Protein AF-A0A924J8G8-F1 (afdb_monomer)

Nearest PDB structures (foldseek):
  5tph-assembly1_A  TM=6.183E-01  e=2.364E-02  synthetic construct
  5trv-assembly1_A  TM=5.558E-01  e=1.258E-02  synthetic construct
  3en8-assembly1_A-2  TM=5.543E-01  e=2.503E-02  Paraburkholderia xenovorans LB400
  6w90-assembly1_A  TM=5.921E-01  e=4.440E-02  synthetic construct
  5u35-assembly1_B  TM=4.863E-01  e=2.807E-02  synthetic construct

Sequence (182 aa):
MKKTILLFFILLSTTSAFSQGMLNLFGKTEDFFALMSEEKYTEAYVYFDASFQAKVPATKLQEMWTSISEKLGKLQTVNILSSKLQGDLFVLSVEGKFANDGQNFTIAYNKTEKIVGLFLQPKSPSMDYIKPSYADTTLYSEKEIYVTTEKHKLVGILTTPKKAVNYPLVVLVHGSGPSDMD

Radius of gyration: 22.32 Å; Cα contacts (8 Å, |Δi|>4): 202; chains: 1; bounding box: 62×30×62 Å

Solvent-accessible surface area (backbone atoms only — not comparable to full-atom values): 11087 Å² total; per-residue (Å²): 138,77,73,69,63,58,58,58,56,57,63,56,52,57,56,52,52,54,52,52,55,51,52,50,52,50,52,54,49,52,53,37,52,49,28,51,70,70,68,37,51,75,67,35,51,67,47,41,31,70,75,34,53,74,76,52,51,68,67,58,56,48,54,54,51,50,55,49,34,73,73,25,37,58,75,74,49,76,46,80,76,46,75,46,76,58,89,78,27,46,38,34,36,33,38,37,36,26,72,74,41,74,48,37,34,40,39,29,24,43,87,83,74,24,35,61,43,79,42,81,43,78,77,71,83,77,64,74,86,73,78,57,96,83,67,62,69,86,54,41,46,77,40,85,43,71,57,72,57,99,88,47,75,42,79,48,76,49,76,41,61,72,87,68,77,93,74,90,85,85,84,88,77,75,71,96,58,100,61,71,102,121

Secondary structure (DSSP, 8-state):
--SSHHHHHHHHHHHHHHHHHHHHHHHHHHHHHHHHHTT-HHHHHTTB-HHHHTTS-HHHHHHHHHHHHHHH-SEEEEEEEEEEEETTEEEEEEEEEESS-EEEEEEEE-TTS-EEEEEEEPPP--------TT--TTSEEEEEEEEE-SS-EEEEEEEEETT-SS---------SSS----

Structure (mmCIF, N/CA/C/O backbone):
data_AF-A0A924J8G8-F1
#
_entry.id   AF-A0A924J8G8-F1
#
loop_
_atom_site.group_PDB
_atom_site.id
_atom_site.type_symbol
_atom_site.label_atom_id
_atom_site.label_alt_id
_atom_site.label_comp_id
_atom_site.label_asym_id
_atom_site.label_entity_id
_atom_site.label_seq_id
_atom_site.pdbx_PDB_ins_code
_atom_site.Cartn_x
_atom_site.Cartn_y
_atom_site.Cartn_z
_atom_site.occupancy
_atom_site.B_iso_or_equiv
_atom_site.auth_seq_id
_atom_site.auth_comp_id
_atom_site.auth_asym_id
_atom_site.auth_atom_id
_atom_site.pdbx_PDB_model_num
ATOM 1 N N . MET A 1 1 ? -35.063 1.289 -36.634 1.00 47.28 1 MET A N 1
ATOM 2 C CA . MET A 1 1 ? -33.865 2.069 -36.238 1.00 47.28 1 MET A CA 1
ATOM 3 C C . MET A 1 1 ? -33.986 2.785 -34.876 1.00 47.28 1 MET A C 1
ATOM 5 O O . MET A 1 1 ? -33.205 3.681 -34.615 1.00 47.28 1 MET A O 1
ATOM 9 N N . LYS A 1 2 ? -34.907 2.394 -33.971 1.00 47.06 2 LYS A N 1
ATOM 10 C CA . LYS A 1 2 ? -35.027 2.997 -32.618 1.00 47.06 2 LYS A CA 1
ATOM 11 C C . LYS A 1 2 ? -34.639 2.063 -31.455 1.00 47.06 2 LYS A C 1
ATOM 13 O O . LYS A 1 2 ? -34.508 2.527 -30.335 1.00 47.06 2 LYS A O 1
ATOM 18 N N . LYS A 1 3 ? -34.429 0.761 -31.707 1.00 47.62 3 LYS A N 1
ATOM 19 C CA . LYS A 1 3 ? -34.126 -0.239 -30.659 1.00 47.62 3 LYS A CA 1
ATOM 20 C C . LYS A 1 3 ? -32.626 -0.514 -30.458 1.00 47.62 3 LYS A C 1
ATOM 22 O O . LYS A 1 3 ? -32.240 -0.970 -29.394 1.00 47.62 3 LYS A O 1
ATOM 27 N N . THR A 1 4 ? -31.777 -0.189 -31.435 1.00 52.41 4 THR A N 1
ATOM 28 C CA . THR A 1 4 ? -30.317 -0.386 -31.354 1.00 52.41 4 THR A CA 1
ATOM 29 C C . THR A 1 4 ? -29.578 0.763 -30.661 1.00 52.41 4 THR A C 1
ATOM 31 O O . THR A 1 4 ? -28.496 0.549 -30.131 1.00 52.41 4 THR A O 1
ATOM 34 N N . ILE A 1 5 ? -30.180 1.955 -30.580 1.00 50.75 5 ILE A N 1
ATOM 35 C CA . ILE A 1 5 ? -29.614 3.111 -29.857 1.00 50.75 5 ILE A CA 1
ATOM 36 C C . ILE A 1 5 ? -29.722 2.935 -28.330 1.00 50.75 5 ILE A C 1
ATOM 38 O O . ILE A 1 5 ? -28.858 3.401 -27.595 1.00 50.75 5 ILE A O 1
ATOM 42 N N . LEU A 1 6 ? -30.722 2.190 -27.843 1.00 41.88 6 LEU A N 1
ATOM 43 C CA . LEU A 1 6 ? -30.908 1.942 -26.407 1.00 41.88 6 LEU A CA 1
ATOM 44 C C . LEU A 1 6 ? -29.854 0.977 -25.825 1.00 41.88 6 LEU A C 1
ATOM 46 O O . LEU A 1 6 ? -29.493 1.090 -24.659 1.00 41.88 6 LEU A O 1
ATOM 50 N N . LEU A 1 7 ? -29.310 0.067 -26.644 1.00 42.06 7 LEU A N 1
ATOM 51 C CA . LEU A 1 7 ? -28.295 -0.905 -26.212 1.00 42.06 7 LEU A CA 1
ATOM 52 C C . LEU A 1 7 ? -26.903 -0.275 -26.026 1.00 42.06 7 LEU A C 1
ATOM 54 O O . LEU A 1 7 ? -26.139 -0.724 -25.176 1.00 42.06 7 LEU A O 1
ATOM 58 N N . PHE A 1 8 ? -26.592 0.796 -26.762 1.00 45.25 8 PHE A N 1
ATOM 59 C CA . PHE A 1 8 ? -25.318 1.515 -26.636 1.00 45.25 8 PHE A CA 1
ATOM 60 C C . PHE A 1 8 ? -25.263 2.412 -25.388 1.00 45.25 8 PHE A C 1
ATOM 62 O O . PHE A 1 8 ? -24.195 2.614 -24.818 1.00 45.25 8 PHE A O 1
ATOM 69 N N . PHE A 1 9 ? -26.414 2.904 -24.919 1.00 44.41 9 PHE A N 1
ATOM 70 C CA . PHE A 1 9 ? -26.487 3.751 -23.724 1.00 44.41 9 PHE A CA 1
ATOM 71 C C . PHE A 1 9 ? -26.337 2.948 -22.420 1.00 44.41 9 PHE A C 1
ATOM 73 O O . PHE A 1 9 ? -25.743 3.422 -21.453 1.00 44.41 9 PHE A O 1
ATOM 80 N N . ILE A 1 10 ? -26.809 1.697 -22.401 1.00 49.12 10 ILE A N 1
ATOM 81 C CA . ILE A 1 10 ? -26.695 0.813 -21.229 1.00 49.12 10 ILE A CA 1
ATOM 82 C C . ILE A 1 10 ? -25.249 0.317 -21.050 1.00 49.12 10 ILE A C 1
ATOM 84 O O . ILE A 1 10 ? -24.780 0.219 -19.919 1.00 49.12 10 ILE A O 1
ATOM 88 N N . LEU A 1 11 ? -24.509 0.098 -22.144 1.00 39.03 11 LEU A N 1
ATOM 89 C CA . LEU A 1 11 ? -23.116 -0.367 -22.094 1.00 39.03 11 LEU A CA 1
ATOM 90 C C . LEU A 1 11 ? -22.115 0.724 -21.650 1.00 39.03 11 LEU A C 1
ATOM 92 O O . LEU A 1 11 ? -21.100 0.405 -21.034 1.00 39.03 11 LEU A O 1
ATOM 96 N N . LEU A 1 12 ? -22.407 2.009 -21.906 1.00 42.69 12 LEU A N 1
ATOM 97 C CA . LEU A 1 12 ? -21.617 3.137 -21.377 1.00 42.69 12 LEU A CA 1
ATOM 98 C C . LEU A 1 12 ? -21.909 3.433 -19.897 1.00 42.69 12 LEU A C 1
ATOM 100 O O . LEU A 1 12 ? -21.050 3.947 -19.190 1.00 42.69 12 LEU A O 1
ATOM 104 N N . SER A 1 13 ? -23.103 3.097 -19.411 1.00 43.34 13 SER A N 1
ATOM 105 C CA . SER A 1 13 ? -23.500 3.390 -18.026 1.00 43.34 13 SER A CA 1
ATOM 106 C C . SER A 1 13 ? -22.789 2.488 -17.009 1.00 43.34 13 SER A C 1
ATOM 108 O O . SER A 1 13 ? -22.515 2.895 -15.881 1.00 43.34 13 SER A O 1
ATOM 110 N N . THR A 1 14 ? -22.453 1.257 -17.402 1.00 42.91 14 THR A N 1
ATOM 111 C CA . THR A 1 14 ? -21.825 0.276 -16.505 1.00 42.91 14 THR A CA 1
ATOM 112 C C . THR A 1 14 ? -20.338 0.535 -16.260 1.00 42.91 14 THR A C 1
ATOM 114 O O . THR A 1 14 ? -19.834 0.200 -15.190 1.00 42.91 14 THR A O 1
ATOM 117 N N . THR A 1 15 ? -19.624 1.154 -17.208 1.00 45.53 15 THR A N 1
ATOM 118 C CA . THR A 1 15 ? -18.198 1.488 -17.036 1.00 45.53 15 THR A CA 1
ATOM 119 C C . THR A 1 15 ? -18.004 2.714 -16.143 1.00 45.53 15 THR A C 1
ATOM 121 O O . THR A 1 15 ? -17.082 2.735 -15.326 1.00 45.53 15 THR A O 1
ATOM 124 N N . SER A 1 16 ? -18.906 3.698 -16.218 1.00 47.66 16 SER A N 1
ATOM 125 C CA . SER A 1 16 ? -18.895 4.869 -15.333 1.00 47.66 16 SER A CA 1
ATOM 126 C C . SER A 1 16 ? -19.156 4.499 -13.871 1.00 47.66 16 SER A C 1
ATOM 128 O O . SER A 1 16 ? -18.457 5.000 -12.995 1.00 47.66 16 SER A O 1
ATOM 130 N N . ALA A 1 17 ? -20.090 3.579 -13.605 1.00 50.31 17 ALA A N 1
ATOM 131 C CA . ALA A 1 17 ? -20.414 3.144 -12.244 1.00 50.31 17 ALA A CA 1
ATOM 132 C C . ALA A 1 17 ? -19.247 2.404 -11.562 1.00 50.31 17 ALA A C 1
ATOM 134 O O . ALA A 1 17 ? -18.965 2.638 -10.387 1.00 50.31 17 ALA A O 1
ATOM 135 N N . PHE A 1 18 ? -18.521 1.557 -12.302 1.00 52.62 18 PHE A N 1
ATOM 136 C CA . PHE A 1 18 ? -17.329 0.880 -11.780 1.00 52.62 18 PHE A CA 1
ATOM 137 C C . PHE A 1 18 ? -16.184 1.867 -11.510 1.00 52.62 18 PHE A C 1
ATOM 139 O O . PHE A 1 18 ? -15.530 1.793 -10.471 1.00 52.62 18 PHE A O 1
ATOM 146 N N . SER A 1 19 ? -15.977 2.837 -12.409 1.00 54.62 19 SER A N 1
ATOM 147 C CA . SER A 1 19 ? -14.970 3.886 -12.217 1.00 54.62 19 SER A CA 1
ATOM 148 C C . SER A 1 19 ? -15.297 4.794 -11.030 1.00 54.62 19 SER A C 1
ATOM 150 O O . SER A 1 19 ? -14.388 5.171 -10.299 1.00 54.62 19 SER A O 1
ATOM 152 N N . GLN A 1 20 ? -16.570 5.134 -10.814 1.00 57.44 20 GLN A N 1
ATOM 153 C CA . GLN A 1 20 ? -17.008 5.954 -9.679 1.00 57.44 20 GLN A CA 1
ATOM 154 C C . GLN A 1 20 ? -16.833 5.222 -8.347 1.00 57.44 20 GLN A C 1
ATOM 156 O O . GLN A 1 20 ? -16.309 5.809 -7.403 1.00 57.44 20 GLN A O 1
ATOM 161 N N . GLY A 1 21 ? -17.199 3.936 -8.285 1.00 70.06 21 GLY A N 1
ATOM 162 C CA . GLY A 1 21 ? -16.971 3.110 -7.098 1.00 70.06 21 GLY A CA 1
ATOM 163 C C . GLY A 1 21 ? -15.486 2.998 -6.751 1.00 70.06 21 GLY A C 1
ATOM 164 O O . GLY A 1 21 ? -15.107 3.172 -5.600 1.00 70.06 21 GLY A O 1
ATOM 165 N N . MET A 1 22 ? -14.621 2.798 -7.750 1.00 75.38 22 MET A N 1
ATOM 166 C CA . MET A 1 22 ? -13.176 2.707 -7.521 1.00 75.38 22 MET A CA 1
ATOM 167 C C . MET A 1 22 ? -12.558 4.038 -7.063 1.00 75.38 22 MET A C 1
ATOM 169 O O . MET A 1 22 ? -11.786 4.053 -6.109 1.00 75.38 22 MET A O 1
ATOM 173 N N . LEU A 1 23 ? -12.925 5.163 -7.689 1.00 76.38 23 LEU A N 1
ATOM 174 C CA . LEU A 1 23 ? -12.449 6.490 -7.275 1.00 76.38 23 LEU A CA 1
ATOM 175 C C . LEU A 1 23 ? -12.888 6.840 -5.846 1.00 76.38 23 LEU A C 1
ATOM 177 O O . LEU A 1 23 ? -12.128 7.451 -5.099 1.00 76.38 23 LEU A O 1
ATOM 181 N N . ASN A 1 24 ? -14.081 6.407 -5.441 1.00 86.12 24 ASN A N 1
ATOM 182 C CA . ASN A 1 24 ? -14.547 6.564 -4.067 1.00 86.12 24 ASN A CA 1
ATOM 183 C C . ASN A 1 24 ? -13.693 5.755 -3.073 1.00 86.12 24 ASN A C 1
ATOM 185 O O . ASN A 1 24 ? -13.337 6.262 -2.011 1.00 86.12 24 ASN A O 1
ATOM 189 N N . LEU A 1 25 ? -13.302 4.520 -3.417 1.00 90.19 25 LEU A N 1
ATOM 190 C CA . LEU A 1 25 ? -12.379 3.731 -2.588 1.00 90.19 25 LEU A CA 1
ATOM 191 C C . LEU A 1 25 ? -10.994 4.378 -2.482 1.00 90.19 25 LEU A C 1
ATOM 193 O O . LEU A 1 25 ? -10.357 4.268 -1.435 1.00 90.19 25 LEU A O 1
ATOM 197 N N . PHE A 1 26 ? -10.540 5.064 -3.532 1.00 89.00 26 PHE A N 1
ATOM 198 C CA . PHE A 1 26 ? -9.270 5.789 -3.514 1.00 89.00 26 PHE A CA 1
ATOM 199 C C . PHE A 1 26 ? -9.325 6.962 -2.534 1.00 89.00 26 PHE A C 1
ATOM 201 O O . PHE A 1 26 ? -8.504 7.010 -1.622 1.00 89.00 26 PHE A O 1
ATOM 208 N N . GLY A 1 27 ? -10.354 7.811 -2.629 1.00 90.56 27 GLY A N 1
ATOM 209 C CA . GLY A 1 27 ? -10.557 8.907 -1.675 1.00 90.56 27 GLY A CA 1
ATOM 210 C C . GLY A 1 27 ? -10.684 8.408 -0.232 1.00 90.56 27 GLY A C 1
ATOM 211 O O . GLY A 1 27 ? -9.989 8.886 0.655 1.00 90.56 27 GLY A O 1
ATOM 212 N N . LYS A 1 28 ? -11.461 7.342 0.002 1.00 95.25 28 LYS A N 1
ATOM 213 C CA . LYS A 1 28 ? -11.561 6.709 1.331 1.00 95.25 28 LYS A CA 1
ATOM 214 C C . LYS A 1 28 ? -10.230 6.172 1.853 1.00 95.25 28 LYS A C 1
ATOM 216 O O . LYS A 1 28 ? -10.024 6.131 3.063 1.00 95.25 28 LYS A O 1
ATOM 221 N N . THR A 1 29 ? -9.360 5.696 0.965 1.00 95.62 29 THR A N 1
ATOM 222 C CA . THR A 1 29 ? -8.020 5.227 1.336 1.00 95.62 29 THR A CA 1
ATOM 223 C C . THR A 1 29 ? -7.151 6.401 1.768 1.00 95.62 29 THR A C 1
ATOM 225 O O . THR A 1 29 ? -6.507 6.329 2.813 1.00 95.62 29 THR A O 1
ATOM 228 N N . GLU A 1 30 ? -7.158 7.486 0.997 1.00 94.62 30 GLU A N 1
ATOM 229 C CA . GLU A 1 30 ? -6.433 8.718 1.315 1.00 94.62 30 GLU A CA 1
ATOM 230 C C . GLU A 1 30 ? -6.909 9.316 2.645 1.00 94.62 30 GLU A C 1
ATOM 232 O O . GLU A 1 30 ? -6.085 9.557 3.528 1.00 94.62 30 GLU A O 1
ATOM 237 N N . ASP A 1 31 ? -8.225 9.439 2.843 1.00 96.88 31 ASP A N 1
ATOM 238 C CA . ASP A 1 31 ? -8.829 9.928 4.089 1.00 96.88 31 ASP A CA 1
ATOM 239 C C . ASP A 1 31 ? -8.454 9.049 5.288 1.00 96.88 31 ASP A C 1
ATOM 241 O O . ASP A 1 31 ? -8.113 9.553 6.360 1.00 96.88 31 ASP A O 1
ATOM 245 N N . PHE A 1 32 ? -8.479 7.722 5.117 1.00 98.00 32 PHE A N 1
ATOM 246 C CA . PHE A 1 32 ? -8.049 6.791 6.156 1.00 98.00 32 PHE A CA 1
ATOM 247 C C . PHE A 1 32 ? -6.599 7.064 6.578 1.00 98.00 32 PHE A C 1
ATOM 249 O O . PHE A 1 32 ? -6.332 7.233 7.768 1.00 98.00 32 PHE A O 1
ATOM 256 N N . PHE A 1 33 ? -5.660 7.149 5.631 1.00 97.56 33 PHE A N 1
ATOM 257 C CA . PHE A 1 33 ? -4.258 7.418 5.959 1.00 97.56 33 PHE A CA 1
ATOM 258 C C . PHE A 1 33 ? -4.024 8.836 6.495 1.00 97.56 33 PHE A C 1
ATOM 260 O O . PHE A 1 33 ? -3.139 9.014 7.335 1.00 97.56 33 PHE A O 1
ATOM 267 N N . ALA A 1 34 ? -4.814 9.824 6.072 1.00 97.38 34 ALA A N 1
ATOM 268 C CA . ALA A 1 34 ? -4.780 11.168 6.639 1.00 97.38 34 ALA A CA 1
ATOM 269 C C . ALA A 1 34 ? -5.163 11.143 8.126 1.00 97.38 34 ALA A C 1
ATOM 271 O O . ALA A 1 34 ? -4.405 11.628 8.962 1.00 97.38 34 ALA A O 1
ATOM 272 N N . LEU A 1 35 ? -6.266 10.474 8.481 1.00 97.81 35 LEU A N 1
ATOM 273 C CA . LEU A 1 35 ? -6.681 10.301 9.878 1.00 97.81 35 LEU A CA 1
ATOM 274 C C . LEU A 1 35 ? -5.634 9.550 10.705 1.00 97.81 35 LEU A C 1
ATOM 276 O O . LEU A 1 35 ? -5.364 9.930 11.843 1.00 97.81 35 LEU A O 1
ATOM 280 N N . MET A 1 36 ? -5.014 8.513 10.135 1.00 96.94 36 MET A N 1
ATOM 281 C CA . MET A 1 36 ? -3.907 7.804 10.782 1.00 96.94 36 MET A CA 1
ATOM 282 C C . MET A 1 36 ? -2.714 8.741 11.029 1.00 96.94 36 MET A C 1
ATOM 284 O O . MET A 1 36 ? -2.167 8.765 12.130 1.00 96.94 36 MET A O 1
ATOM 288 N N . SER A 1 37 ? -2.338 9.556 10.040 1.00 95.75 37 SER A N 1
ATOM 289 C CA . SER A 1 37 ? -1.251 10.535 10.159 1.00 95.75 37 SER A CA 1
ATOM 290 C C . SER A 1 37 ? -1.555 11.672 11.141 1.00 95.75 37 SER A C 1
ATOM 292 O O . SER A 1 37 ? -0.624 12.246 11.702 1.00 95.75 37 SER A O 1
ATOM 294 N N . GLU A 1 38 ? -2.828 12.008 11.337 1.00 96.25 38 GLU A N 1
ATOM 295 C CA . GLU A 1 38 ? -3.307 12.983 12.326 1.00 96.25 38 GLU A CA 1
ATOM 296 C C . GLU A 1 38 ? -3.553 12.362 13.711 1.00 96.25 38 GLU A C 1
ATOM 298 O O . GLU A 1 38 ? -4.051 13.039 14.608 1.00 96.25 38 GLU A O 1
ATOM 303 N N . GLU A 1 39 ? -3.224 11.078 13.894 1.00 95.38 39 GLU A N 1
ATOM 304 C CA . GLU A 1 3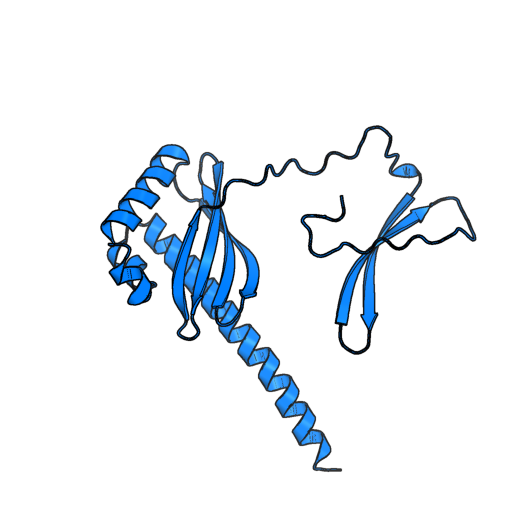9 ? -3.427 10.321 15.137 1.00 95.38 39 GLU A CA 1
ATOM 305 C C . GLU A 1 39 ? -4.906 10.225 15.574 1.00 95.38 39 GLU A C 1
ATOM 307 O O . GLU A 1 39 ? -5.230 9.911 16.723 1.00 95.38 39 GLU A O 1
ATOM 312 N N . LYS A 1 40 ? -5.839 10.423 14.637 1.00 96.69 40 LYS A N 1
ATOM 313 C CA . LYS A 1 40 ? -7.293 10.315 14.834 1.00 96.69 40 LYS A CA 1
ATOM 314 C C . LYS A 1 40 ? -7.763 8.867 14.699 1.00 96.69 40 LYS A C 1
ATOM 316 O O . LYS A 1 40 ? -8.610 8.526 13.870 1.00 96.69 40 LYS A O 1
ATOM 321 N N . TYR A 1 41 ? -7.219 7.989 15.537 1.00 94.12 41 TYR A N 1
ATOM 322 C CA . TYR A 1 41 ? -7.420 6.540 15.421 1.00 94.12 41 TYR A CA 1
ATOM 323 C C . TYR A 1 41 ? -8.883 6.111 15.546 1.00 94.12 41 TYR A C 1
ATOM 325 O O . TYR A 1 41 ? -9.310 5.204 14.840 1.00 94.12 4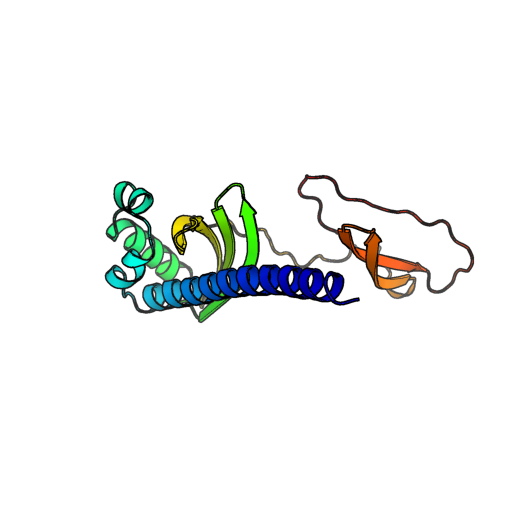1 TYR A O 1
ATOM 333 N N . THR A 1 42 ? -9.673 6.769 16.396 1.00 94.31 42 THR A N 1
ATOM 334 C CA . THR A 1 42 ? -11.104 6.461 16.552 1.00 94.31 42 THR A CA 1
ATOM 335 C C . THR A 1 42 ? -11.882 6.714 15.261 1.00 94.31 42 THR A C 1
ATOM 337 O O . THR A 1 42 ? -12.727 5.905 14.886 1.00 94.31 42 THR A O 1
ATOM 340 N N . GLU A 1 43 ? -11.577 7.807 14.558 1.00 96.56 43 GLU A N 1
ATO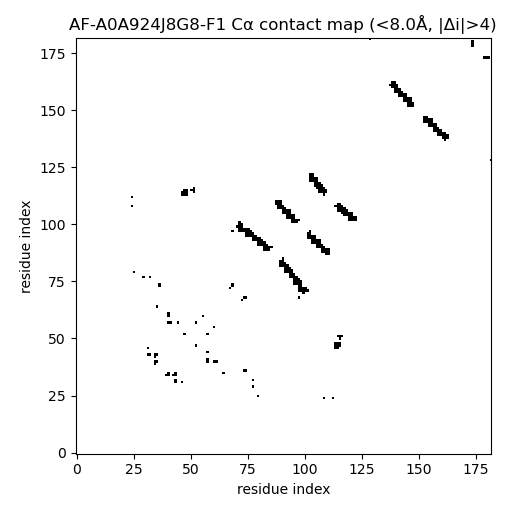M 341 C CA . GLU A 1 43 ? -12.211 8.164 13.285 1.00 96.56 43 GLU A CA 1
ATOM 342 C C . GLU A 1 43 ? -11.742 7.226 12.168 1.00 96.56 43 GLU A C 1
ATOM 344 O O . GLU A 1 43 ? -12.562 6.693 11.418 1.00 96.56 43 GLU A O 1
ATOM 349 N N . ALA A 1 44 ? -10.439 6.931 12.114 1.00 96.31 44 ALA A N 1
ATOM 350 C CA . ALA A 1 44 ? -9.878 5.966 11.171 1.00 96.31 44 ALA A CA 1
ATOM 351 C C . ALA A 1 44 ? -10.477 4.560 11.365 1.00 96.31 44 ALA A C 1
ATOM 353 O O . ALA A 1 44 ? -10.746 3.846 10.399 1.00 96.31 44 ALA A O 1
ATOM 354 N N . TYR A 1 45 ? -10.757 4.164 12.610 1.00 96.12 45 TYR A N 1
ATOM 355 C CA . TYR A 1 45 ? -11.289 2.840 12.930 1.00 96.12 45 TYR A CA 1
ATOM 356 C C . TYR A 1 45 ? -12.700 2.594 12.361 1.00 96.12 45 TYR A C 1
ATOM 358 O O . TYR A 1 45 ? -13.087 1.446 12.121 1.00 96.12 45 TYR A O 1
ATOM 366 N N . VAL A 1 46 ? -13.454 3.658 12.060 1.00 96.19 46 VAL A N 1
ATOM 367 C CA . VAL A 1 46 ? -14.781 3.582 11.419 1.00 96.19 46 VAL A CA 1
ATOM 368 C C . VAL A 1 46 ? -14.699 3.059 9.980 1.00 96.19 46 VAL A C 1
ATOM 370 O O . VAL A 1 46 ? -15.698 2.561 9.451 1.00 96.19 46 VAL A O 1
ATOM 373 N N . TYR A 1 47 ? -13.535 3.126 9.329 1.00 96.88 47 TYR A N 1
ATOM 374 C CA . TYR A 1 47 ? -13.349 2.602 7.972 1.00 96.88 47 TYR A CA 1
ATOM 375 C C . TYR A 1 47 ? -13.353 1.071 7.915 1.00 96.88 47 TYR A C 1
ATOM 377 O O . TYR A 1 47 ? -13.642 0.513 6.855 1.00 96.88 47 TYR A O 1
ATOM 385 N N . PHE A 1 48 ? -13.096 0.392 9.035 1.00 97.44 48 PHE A N 1
ATOM 386 C CA . PHE A 1 48 ? -13.111 -1.066 9.106 1.00 97.44 48 PHE A CA 1
ATOM 387 C C . PHE A 1 48 ? -14.524 -1.625 9.256 1.00 97.44 48 PHE A C 1
ATOM 389 O O . PHE A 1 48 ? -15.425 -0.977 9.793 1.00 97.44 48 PHE A O 1
ATOM 396 N N . ASP A 1 49 ? -14.728 -2.844 8.766 1.00 96.88 49 ASP A N 1
ATOM 397 C CA . ASP A 1 49 ? -15.979 -3.564 8.959 1.00 96.88 49 ASP A CA 1
ATOM 398 C C . ASP A 1 49 ? -16.036 -4.266 10.328 1.00 96.88 49 ASP A C 1
ATOM 400 O O . ASP A 1 49 ? -15.037 -4.425 11.030 1.00 96.88 49 ASP A O 1
ATOM 404 N N . ALA A 1 50 ? -17.226 -4.743 10.699 1.00 94.81 50 ALA A N 1
ATOM 405 C CA . ALA A 1 50 ? -17.421 -5.438 11.969 1.00 94.81 50 ALA A CA 1
ATOM 406 C C . ALA A 1 50 ? -16.584 -6.727 12.084 1.00 94.81 50 ALA A C 1
ATOM 408 O O . ALA A 1 50 ? -16.179 -7.095 13.186 1.00 94.81 50 ALA A O 1
ATOM 409 N N . SER A 1 51 ? -16.309 -7.416 10.968 1.00 93.19 51 SER A N 1
ATOM 410 C CA . SER A 1 51 ? -15.540 -8.664 10.989 1.00 93.19 51 SER A CA 1
ATOM 411 C C . SER A 1 51 ? -14.059 -8.435 11.306 1.00 93.19 51 SER A C 1
ATOM 413 O O . SER A 1 51 ? -13.460 -9.228 12.039 1.00 93.19 51 SER A O 1
ATOM 415 N N . PHE A 1 52 ? -13.486 -7.334 10.816 1.00 93.62 52 PHE A N 1
ATOM 416 C CA . PHE A 1 52 ? -12.149 -6.876 11.163 1.00 93.62 52 PHE A CA 1
ATOM 417 C C . PHE A 1 52 ? -12.112 -6.375 12.605 1.00 93.62 52 PHE A C 1
ATOM 419 O O . PHE A 1 52 ? -11.282 -6.835 13.390 1.00 93.62 52 PHE A O 1
ATOM 426 N N . GLN A 1 53 ? -13.051 -5.503 12.985 1.00 93.88 53 GLN A N 1
ATOM 427 C CA . GLN A 1 53 ? -13.112 -4.917 14.329 1.00 93.88 53 GLN A CA 1
ATOM 428 C C . GLN A 1 53 ? -13.290 -5.970 15.436 1.00 93.88 53 GLN A C 1
ATOM 430 O O . GLN A 1 53 ? -12.807 -5.781 16.550 1.00 93.88 53 GLN A O 1
ATOM 435 N N . ALA A 1 54 ? -13.937 -7.101 15.135 1.00 92.50 54 ALA A N 1
ATOM 436 C CA . ALA A 1 54 ? -14.062 -8.232 16.055 1.00 92.50 54 ALA A CA 1
ATOM 437 C C . ALA A 1 54 ? -12.730 -8.960 16.324 1.00 92.50 54 ALA A C 1
ATOM 439 O O . ALA A 1 54 ? -12.607 -9.660 17.328 1.00 92.50 54 ALA A O 1
ATOM 440 N N . LYS A 1 55 ? -11.744 -8.830 15.429 1.00 92.62 55 LYS A N 1
ATOM 441 C CA . LYS A 1 55 ? -10.445 -9.521 15.508 1.00 92.62 55 LYS A CA 1
ATOM 442 C C . LYS A 1 55 ? -9.297 -8.592 15.881 1.00 92.62 55 LYS A C 1
ATOM 444 O O . LYS A 1 55 ? -8.332 -9.039 16.496 1.00 92.62 55 LYS A O 1
ATOM 449 N N . VAL A 1 56 ? -9.380 -7.325 15.487 1.00 91.56 56 VAL A N 1
ATOM 450 C CA . VAL A 1 56 ? -8.301 -6.346 15.621 1.00 91.56 56 VAL A CA 1
ATOM 451 C C . VAL A 1 56 ? -8.845 -5.106 16.322 1.00 91.56 56 VAL A C 1
ATOM 453 O O . VAL A 1 56 ? -9.485 -4.295 15.665 1.00 91.56 56 VAL A O 1
ATOM 456 N N . PRO A 1 57 ? -8.585 -4.934 17.629 1.00 92.75 57 PRO A N 1
ATOM 457 C CA . PRO A 1 57 ? -8.985 -3.740 18.366 1.00 92.75 57 PRO A CA 1
ATOM 458 C C . PRO A 1 57 ? -8.313 -2.466 17.837 1.00 92.75 57 PRO A C 1
ATOM 460 O O . PRO A 1 57 ? -7.183 -2.509 17.348 1.00 92.75 57 PRO A O 1
ATOM 463 N N . ALA A 1 58 ? -8.948 -1.310 18.052 1.00 92.19 58 ALA A N 1
ATOM 464 C CA . ALA A 1 58 ? -8.396 -0.004 17.673 1.00 92.19 58 ALA A CA 1
ATOM 465 C C . ALA A 1 58 ? -7.005 0.265 18.278 1.00 92.19 58 ALA A C 1
ATOM 467 O O . ALA A 1 58 ? -6.154 0.873 17.636 1.00 92.19 58 ALA A O 1
ATOM 468 N N . THR A 1 59 ? -6.733 -0.263 19.476 1.00 93.75 59 THR A N 1
ATOM 469 C CA . THR A 1 59 ? -5.415 -0.160 20.119 1.00 93.75 59 THR A CA 1
ATOM 470 C C . THR A 1 59 ? -4.315 -0.854 19.319 1.00 93.75 59 THR A C 1
ATOM 472 O O . THR A 1 59 ? -3.213 -0.329 19.229 1.00 93.75 59 THR A O 1
ATOM 475 N N . LYS A 1 60 ? -4.603 -1.987 18.663 1.00 93.00 60 LYS A N 1
ATOM 476 C CA . LYS A 1 60 ? -3.631 -2.677 17.798 1.00 93.00 60 LYS A CA 1
ATOM 477 C C . LYS A 1 60 ? -3.331 -1.903 16.524 1.00 93.00 60 LYS A C 1
ATOM 479 O O . LYS A 1 60 ? -2.192 -1.910 16.066 1.00 93.00 60 LYS A O 1
ATOM 484 N N . LEU A 1 61 ? -4.330 -1.209 15.985 1.00 92.81 61 LEU A N 1
ATOM 485 C CA . LEU A 1 61 ? -4.136 -0.310 14.853 1.00 92.81 61 LEU A CA 1
ATOM 486 C C . LEU A 1 61 ? -3.228 0.872 15.234 1.00 92.81 61 LEU A C 1
ATOM 488 O O . LEU A 1 61 ? -2.308 1.197 14.484 1.00 92.81 61 LEU A O 1
ATOM 492 N N . GLN A 1 62 ? -3.452 1.464 16.410 1.00 95.38 62 GLN A N 1
ATOM 493 C CA . GLN A 1 62 ? -2.600 2.523 16.952 1.00 95.38 62 GLN A CA 1
ATOM 494 C C . GLN A 1 62 ? -1.166 2.030 17.187 1.00 95.38 62 GLN A C 1
ATOM 496 O O . GLN A 1 62 ? -0.235 2.637 16.671 1.00 95.38 62 GLN A O 1
ATOM 501 N N . GLU A 1 63 ? -0.980 0.911 17.896 1.00 96.19 63 GLU A N 1
ATOM 502 C CA . GLU A 1 63 ? 0.344 0.314 18.150 1.00 96.19 63 GLU A CA 1
ATOM 503 C C . GLU A 1 63 ? 1.126 0.089 16.844 1.00 96.19 63 GLU A C 1
ATOM 505 O O . GLU A 1 63 ? 2.303 0.441 16.745 1.00 96.19 63 GLU A O 1
ATOM 510 N N . MET A 1 64 ? 0.461 -0.459 15.821 1.00 95.00 64 MET A N 1
ATOM 511 C CA . MET A 1 64 ? 1.049 -0.666 14.498 1.00 95.00 64 MET A CA 1
ATOM 512 C C . MET A 1 64 ? 1.507 0.659 13.875 1.00 95.00 64 MET A C 1
ATOM 514 O O . MET A 1 64 ? 2.636 0.751 13.396 1.00 95.00 64 MET A O 1
ATOM 518 N N . TRP A 1 65 ? 0.656 1.687 13.879 1.00 96.38 65 TRP A N 1
ATOM 519 C CA . TRP A 1 65 ? 0.981 2.976 13.265 1.00 96.38 65 TRP A CA 1
ATOM 520 C C . TRP A 1 65 ? 2.084 3.732 14.004 1.00 96.38 65 TRP A C 1
ATOM 522 O O . TRP A 1 65 ? 2.975 4.297 13.364 1.00 96.38 65 TRP A O 1
ATOM 532 N N . THR A 1 66 ? 2.074 3.696 15.338 1.00 95.94 66 THR A N 1
ATOM 533 C CA . THR A 1 66 ? 3.143 4.255 16.171 1.00 95.94 66 THR A CA 1
ATOM 534 C C . THR A 1 66 ? 4.474 3.579 15.856 1.00 95.94 66 THR A C 1
ATOM 536 O O . THR A 1 66 ? 5.442 4.275 15.574 1.00 95.94 66 THR A O 1
ATOM 539 N N . SER A 1 67 ? 4.515 2.244 15.778 1.00 95.44 67 SER A N 1
ATOM 540 C CA . SER A 1 67 ? 5.744 1.513 15.440 1.00 95.44 67 SER A CA 1
ATOM 541 C C . SER A 1 67 ? 6.297 1.878 14.053 1.00 95.44 67 SER A C 1
ATOM 543 O O . SER A 1 67 ? 7.508 2.038 13.884 1.00 95.44 67 SER A O 1
ATOM 545 N N . ILE A 1 68 ? 5.422 2.060 13.057 1.00 94.50 68 ILE A N 1
ATOM 546 C CA . ILE A 1 68 ? 5.826 2.529 11.721 1.00 94.50 68 ILE A CA 1
ATOM 547 C C . ILE A 1 68 ? 6.390 3.949 11.808 1.00 94.50 68 ILE A C 1
ATOM 549 O O . ILE A 1 68 ? 7.458 4.214 11.260 1.00 94.50 68 ILE A O 1
ATOM 553 N N . SER A 1 69 ? 5.701 4.845 12.514 1.00 93.88 69 SER A N 1
ATOM 554 C CA . SER A 1 69 ? 6.070 6.261 12.609 1.00 93.88 69 SER A CA 1
ATOM 555 C C . SER A 1 69 ? 7.373 6.478 13.387 1.00 93.88 69 SER A C 1
ATOM 557 O O . SER A 1 69 ? 8.180 7.325 13.012 1.00 93.88 69 SER A O 1
ATOM 559 N N . GLU A 1 70 ? 7.630 5.683 14.427 1.00 96.00 70 GLU A N 1
ATOM 560 C CA . GLU A 1 70 ? 8.898 5.688 15.170 1.00 96.00 70 GLU A CA 1
ATOM 561 C C . GLU A 1 70 ? 10.077 5.269 14.286 1.00 96.00 70 GLU A C 1
ATOM 563 O O . GLU A 1 70 ? 11.159 5.853 14.364 1.00 96.00 70 GLU A O 1
ATOM 568 N N . LYS A 1 71 ? 9.871 4.274 13.417 1.00 94.06 71 LYS A N 1
ATOM 569 C CA . LYS A 1 71 ? 10.925 3.744 12.547 1.00 94.06 71 LYS A CA 1
ATOM 570 C C . LYS A 1 71 ? 11.149 4.604 11.301 1.00 94.06 71 LYS A C 1
ATOM 572 O O . LYS A 1 71 ? 12.290 4.843 10.911 1.00 94.06 71 LYS A O 1
ATOM 577 N N . LEU A 1 72 ? 10.072 5.024 10.642 1.00 95.06 72 LEU A N 1
ATOM 578 C CA . LEU A 1 72 ? 10.109 5.635 9.309 1.00 95.06 72 LEU A CA 1
ATOM 579 C C . LEU A 1 72 ? 9.873 7.152 9.333 1.00 95.06 72 LEU A C 1
ATOM 581 O O . LEU A 1 72 ? 10.039 7.815 8.310 1.00 95.06 72 LEU A O 1
ATOM 585 N N . GLY A 1 73 ? 9.537 7.720 10.490 1.00 95.62 73 GLY A N 1
ATOM 586 C CA . GLY A 1 73 ? 9.188 9.128 10.642 1.00 95.62 73 GLY A CA 1
ATOM 587 C C . GLY A 1 73 ? 7.735 9.413 10.259 1.00 95.62 73 GLY A C 1
ATOM 588 O O . GLY A 1 73 ? 6.908 8.513 10.167 1.00 95.62 73 GLY A O 1
ATOM 589 N N . LYS A 1 74 ? 7.405 10.690 10.045 1.00 95.06 74 LYS A N 1
ATOM 590 C CA . LYS A 1 74 ? 6.039 11.108 9.690 1.00 95.06 74 LYS A CA 1
ATOM 591 C C . LYS A 1 74 ? 5.685 10.712 8.259 1.00 95.06 74 LYS A C 1
ATOM 593 O O . LYS A 1 74 ? 6.534 10.819 7.372 1.00 95.06 74 LYS A O 1
ATOM 598 N N . LEU A 1 75 ? 4.431 10.318 8.039 1.00 96.50 75 LEU A N 1
ATOM 599 C CA . LEU A 1 75 ? 3.879 10.117 6.700 1.00 96.50 75 LEU A CA 1
ATOM 600 C C . LEU A 1 75 ? 3.893 11.450 5.937 1.00 96.50 75 LEU A C 1
ATOM 602 O O . LEU A 1 75 ? 3.531 12.489 6.484 1.00 96.50 75 LEU A O 1
ATOM 606 N N . GLN A 1 76 ? 4.334 11.418 4.684 1.00 95.06 76 GLN A N 1
ATOM 607 C CA . GLN A 1 76 ? 4.397 12.580 3.798 1.00 95.06 76 GLN A CA 1
ATOM 608 C C . GLN A 1 76 ? 3.362 12.488 2.683 1.00 95.06 76 GLN A C 1
ATOM 610 O O . GLN A 1 76 ? 2.639 13.446 2.434 1.00 95.06 76 GLN A O 1
ATOM 615 N N . THR A 1 77 ? 3.313 11.349 1.988 1.00 93.88 77 THR A N 1
ATOM 616 C CA . THR A 1 77 ? 2.395 11.132 0.863 1.00 93.88 77 THR A CA 1
ATOM 617 C C . THR A 1 77 ? 1.922 9.689 0.816 1.00 93.88 77 THR A C 1
ATOM 619 O O . THR A 1 77 ? 2.594 8.782 1.314 1.00 93.88 77 THR A O 1
ATOM 622 N N . VAL A 1 78 ? 0.760 9.491 0.202 1.00 93.62 78 VAL A N 1
ATOM 623 C CA . VAL A 1 78 ? 0.158 8.183 -0.047 1.00 93.62 78 VAL A CA 1
ATOM 624 C C . VAL A 1 78 ? -0.149 8.092 -1.532 1.00 93.62 78 VAL A C 1
ATOM 626 O O . VAL A 1 78 ? -0.804 8.979 -2.069 1.00 93.62 78 VAL A O 1
ATOM 629 N N . ASN A 1 79 ? 0.315 7.029 -2.184 1.00 87.62 79 ASN A N 1
ATOM 630 C CA . ASN A 1 79 ? 0.057 6.768 -3.596 1.00 87.62 79 ASN A CA 1
ATOM 631 C C . ASN A 1 79 ? -0.608 5.404 -3.755 1.00 87.62 79 ASN A C 1
ATOM 633 O O . ASN A 1 79 ? -0.125 4.400 -3.235 1.00 87.62 79 ASN A O 1
ATOM 637 N N . ILE A 1 80 ? -1.688 5.332 -4.523 1.00 87.50 80 ILE A N 1
ATOM 638 C CA . ILE A 1 80 ? -2.305 4.052 -4.879 1.00 87.50 80 ILE A CA 1
ATOM 639 C C . ILE A 1 80 ? -1.585 3.514 -6.116 1.00 87.50 80 ILE A C 1
ATOM 641 O O . ILE A 1 80 ? -1.666 4.096 -7.194 1.00 87.50 80 ILE A O 1
ATOM 645 N N . LEU A 1 81 ? -0.863 2.405 -5.954 1.00 84.56 81 LEU A N 1
ATOM 646 C CA . LEU A 1 81 ? -0.035 1.801 -7.001 1.00 84.56 81 LEU A CA 1
ATOM 647 C C . LEU A 1 81 ? -0.860 0.963 -7.978 1.00 84.56 81 LEU A C 1
ATOM 649 O O . LEU A 1 81 ? -0.599 0.942 -9.177 1.00 84.56 81 LEU A O 1
ATOM 653 N N . SER A 1 82 ? -1.835 0.217 -7.463 1.00 85.00 82 SER A N 1
ATOM 654 C CA . SER A 1 82 ? -2.719 -0.611 -8.281 1.00 85.00 82 SER A CA 1
ATOM 655 C C . SER A 1 82 ? -4.004 -0.965 -7.546 1.00 85.00 82 SER A C 1
ATOM 657 O O . SER A 1 82 ? -4.079 -0.931 -6.317 1.00 85.00 82 SER A O 1
ATOM 659 N N . SER A 1 83 ? -5.016 -1.345 -8.322 1.00 85.94 83 SER A N 1
ATOM 660 C CA . SER A 1 83 ? -6.271 -1.900 -7.825 1.00 85.94 83 SER A CA 1
ATOM 661 C C . SER A 1 83 ? -6.609 -3.172 -8.595 1.00 85.94 83 SER A C 1
ATOM 663 O O . SER A 1 83 ? -6.340 -3.275 -9.793 1.00 85.94 83 SER A O 1
ATOM 665 N N . LYS A 1 84 ? -7.186 -4.160 -7.911 1.00 85.31 84 LYS A N 1
ATOM 666 C CA . LYS A 1 84 ? -7.687 -5.389 -8.534 1.00 85.31 84 LYS A CA 1
ATOM 667 C C . LYS A 1 84 ? -8.913 -5.915 -7.805 1.00 85.31 84 LYS A C 1
ATOM 669 O O . LYS A 1 84 ? -9.079 -5.690 -6.609 1.00 85.31 84 LYS A O 1
ATOM 674 N N . LEU A 1 85 ? -9.744 -6.668 -8.515 1.00 85.19 85 LEU A N 1
ATOM 675 C CA . LEU A 1 85 ? -10.802 -7.463 -7.902 1.00 85.19 85 LEU A CA 1
ATOM 676 C C . LEU A 1 85 ? -10.251 -8.861 -7.587 1.00 85.19 85 LEU A C 1
ATOM 678 O O . LEU A 1 85 ? -9.692 -9.519 -8.465 1.00 85.19 85 LEU A O 1
ATOM 682 N N . GLN A 1 86 ? -10.397 -9.317 -6.346 1.00 86.50 86 GLN A N 1
ATOM 683 C CA . GLN A 1 86 ? -10.017 -10.660 -5.915 1.00 86.50 86 GLN A CA 1
ATOM 684 C C . GLN A 1 86 ? -11.225 -11.333 -5.261 1.00 86.50 86 GLN A C 1
ATOM 686 O O . GLN A 1 86 ? -11.556 -11.073 -4.104 1.00 86.50 86 GLN A O 1
ATOM 691 N N . GLY A 1 87 ? -11.906 -12.185 -6.031 1.00 90.12 87 GLY A N 1
ATOM 692 C CA . GLY A 1 87 ? -13.219 -12.701 -5.649 1.00 90.12 87 GLY A CA 1
ATOM 693 C C . GLY A 1 87 ? -14.218 -11.552 -5.508 1.00 90.12 87 GLY A C 1
ATOM 694 O O . GLY A 1 87 ? -14.436 -10.802 -6.453 1.00 90.12 87 GLY A O 1
ATOM 695 N N . ASP A 1 88 ? -14.777 -11.399 -4.311 1.00 88.81 88 ASP A N 1
ATOM 696 C CA . ASP A 1 88 ? -15.740 -10.345 -3.973 1.00 88.81 88 ASP A CA 1
ATOM 697 C C . ASP A 1 88 ? -15.106 -9.098 -3.326 1.00 88.81 88 ASP A C 1
ATOM 699 O O . ASP A 1 88 ? -15.832 -8.197 -2.898 1.00 88.81 88 ASP A O 1
ATOM 703 N N . LEU A 1 89 ? -13.773 -9.045 -3.230 1.00 92.06 89 LEU A N 1
ATOM 704 C CA . LEU A 1 89 ? -13.037 -7.960 -2.580 1.00 92.06 89 LEU A CA 1
ATOM 705 C C . LEU A 1 89 ? -12.332 -7.063 -3.595 1.00 92.06 89 LEU A C 1
ATOM 707 O O . LEU A 1 89 ? -11.703 -7.548 -4.538 1.00 92.06 89 LEU A O 1
ATOM 711 N N . PHE A 1 90 ? -12.363 -5.758 -3.346 1.00 91.94 90 PHE A N 1
ATOM 712 C CA . PHE A 1 90 ? -11.518 -4.789 -4.036 1.00 91.94 90 PHE A CA 1
ATOM 713 C C . PHE A 1 90 ? -10.207 -4.652 -3.267 1.00 91.94 90 PHE A C 1
ATOM 715 O O . PHE A 1 90 ? -10.205 -4.246 -2.108 1.00 91.94 90 PHE A O 1
ATOM 722 N N . VAL A 1 91 ? -9.092 -5.017 -3.890 1.00 94.00 91 VAL A N 1
ATOM 723 C CA . VAL A 1 91 ? -7.769 -5.026 -3.264 1.00 94.00 91 VAL A CA 1
ATOM 724 C C . VAL A 1 91 ? -6.922 -3.913 -3.864 1.00 94.00 91 VAL A C 1
ATOM 726 O O . VAL A 1 91 ? -6.692 -3.894 -5.074 1.00 94.00 91 VAL A O 1
ATOM 729 N N . LEU A 1 92 ? -6.453 -3.006 -3.013 1.00 92.62 92 LEU A N 1
ATOM 730 C CA . LEU A 1 92 ? -5.586 -1.889 -3.366 1.00 92.62 92 LEU A CA 1
ATOM 731 C C . LEU A 1 92 ? -4.165 -2.140 -2.867 1.00 92.62 92 LEU A C 1
ATOM 733 O O . LEU A 1 92 ? -3.967 -2.541 -1.717 1.00 92.62 92 LEU A O 1
ATOM 737 N N . SER A 1 93 ? -3.187 -1.869 -3.725 1.00 92.38 93 SER A N 1
ATOM 738 C CA . SER A 1 93 ? -1.778 -1.752 -3.346 1.00 92.38 93 SER A CA 1
ATOM 739 C C . SER A 1 93 ? -1.462 -0.277 -3.156 1.00 92.38 93 SER A C 1
ATOM 741 O O . SER A 1 93 ? -1.685 0.517 -4.068 1.00 92.38 93 SER A O 1
ATOM 743 N N . VAL A 1 94 ? -0.950 0.087 -1.988 1.00 94.62 94 VAL A N 1
ATOM 744 C CA . VAL A 1 94 ? -0.738 1.479 -1.585 1.00 94.62 94 VAL A CA 1
ATOM 745 C C . VAL A 1 94 ? 0.706 1.664 -1.144 1.00 94.62 94 VAL A C 1
ATOM 747 O O . VAL A 1 94 ? 1.227 0.853 -0.388 1.00 94.62 94 VAL A O 1
ATOM 750 N N . GLU A 1 95 ? 1.350 2.728 -1.590 1.00 94.06 95 GLU A N 1
ATOM 751 C CA . GLU A 1 95 ? 2.653 3.179 -1.115 1.00 94.06 95 GLU A CA 1
ATOM 752 C C . GLU A 1 95 ? 2.451 4.338 -0.139 1.00 94.06 95 GLU A C 1
ATOM 754 O O . GLU A 1 95 ? 1.906 5.375 -0.510 1.00 94.06 95 GLU A O 1
ATOM 759 N N . GLY A 1 96 ? 2.907 4.182 1.103 1.00 94.94 96 GLY A N 1
ATOM 760 C CA . GLY A 1 96 ? 3.076 5.293 2.034 1.00 94.94 96 GLY A CA 1
ATOM 761 C C . GLY A 1 96 ? 4.530 5.750 2.030 1.00 94.94 96 GLY A C 1
ATOM 762 O O . GLY A 1 96 ? 5.416 4.978 2.401 1.00 94.94 96 GLY A O 1
ATOM 763 N N . LYS A 1 97 ? 4.793 6.997 1.638 1.00 94.38 97 LYS A N 1
ATOM 764 C CA . LYS A 1 97 ? 6.120 7.614 1.770 1.00 94.38 97 LYS A CA 1
ATOM 765 C C . LYS A 1 97 ? 6.204 8.331 3.105 1.00 94.38 97 LYS A C 1
ATOM 767 O O . LYS A 1 97 ? 5.407 9.232 3.365 1.00 94.38 97 LYS A O 1
ATOM 772 N N . PHE A 1 98 ? 7.169 7.950 3.929 1.00 95.31 98 PHE A N 1
ATOM 773 C CA . PHE A 1 98 ? 7.463 8.583 5.209 1.00 95.31 98 PHE A CA 1
ATOM 774 C C . PHE A 1 98 ? 8.786 9.353 5.119 1.00 95.31 98 PHE A C 1
ATOM 776 O O . PHE A 1 98 ? 9.519 9.243 4.138 1.00 95.31 98 PHE A O 1
ATOM 783 N N . ALA A 1 99 ? 9.088 10.152 6.141 1.00 94.56 99 ALA A N 1
ATOM 784 C CA . ALA A 1 99 ? 10.248 11.042 6.149 1.00 94.56 99 ALA A CA 1
ATOM 785 C C . ALA A 1 99 ? 11.596 10.336 5.927 1.00 94.56 99 ALA A C 1
ATOM 787 O O . ALA A 1 99 ? 12.468 10.900 5.270 1.00 94.56 99 ALA A O 1
ATOM 788 N N . ASN A 1 100 ? 11.764 9.127 6.465 1.00 91.62 100 ASN A N 1
ATOM 789 C CA . ASN A 1 100 ? 13.020 8.385 6.385 1.00 91.62 100 ASN A CA 1
ATOM 790 C C . ASN A 1 100 ? 12.988 7.282 5.323 1.00 91.62 100 ASN A C 1
ATOM 792 O O . ASN A 1 100 ? 14.049 6.870 4.859 1.00 91.62 100 ASN A O 1
ATOM 796 N N . ASP A 1 101 ? 11.804 6.760 4.981 1.00 90.19 101 ASP A N 1
ATOM 797 C CA . ASP A 1 101 ? 11.669 5.665 4.023 1.00 90.19 101 ASP A CA 1
ATOM 798 C C . ASP A 1 101 ? 10.210 5.415 3.574 1.00 90.19 101 ASP A C 1
ATOM 800 O O . ASP A 1 101 ? 9.268 5.997 4.105 1.00 90.19 101 ASP A O 1
ATOM 804 N N . GLY A 1 102 ? 9.992 4.512 2.614 1.00 90.94 102 GLY A N 1
ATOM 805 C CA . GLY A 1 102 ? 8.653 4.043 2.207 1.00 90.94 102 GLY A CA 1
ATOM 806 C C . GLY A 1 102 ? 8.138 2.797 2.951 1.00 90.94 102 GLY A C 1
ATOM 807 O O . GLY A 1 102 ? 8.923 1.975 3.428 1.00 90.94 102 GLY A O 1
ATOM 808 N N . GLN A 1 103 ? 6.823 2.594 2.983 1.00 93.88 103 GLN A N 1
ATOM 809 C CA . GLN A 1 103 ? 6.171 1.351 3.410 1.00 93.88 103 GLN A CA 1
ATOM 810 C C . GLN A 1 103 ? 4.968 1.070 2.507 1.00 93.88 103 GLN A C 1
ATOM 812 O O . GLN A 1 103 ? 4.082 1.910 2.370 1.00 93.88 103 GLN A O 1
ATOM 817 N N . ASN A 1 104 ? 4.918 -0.128 1.921 1.00 94.25 104 ASN A N 1
ATOM 818 C CA . ASN A 1 104 ? 3.784 -0.543 1.100 1.00 94.25 104 ASN A CA 1
ATOM 819 C C . ASN A 1 104 ? 2.716 -1.229 1.951 1.00 94.25 104 ASN A C 1
ATOM 821 O O . ASN A 1 104 ? 3.018 -1.959 2.896 1.00 94.25 104 ASN A O 1
ATOM 825 N N . PHE A 1 105 ? 1.460 -1.033 1.584 1.00 95.88 105 PHE A N 1
ATOM 826 C CA . PHE A 1 105 ? 0.299 -1.614 2.230 1.00 95.88 105 PHE A CA 1
ATOM 827 C C . PHE A 1 105 ? -0.582 -2.306 1.196 1.00 95.88 105 PHE A C 1
ATOM 829 O O . PHE A 1 105 ? -0.673 -1.892 0.040 1.00 95.88 105 PHE A O 1
ATOM 836 N N . THR A 1 106 ? -1.273 -3.351 1.629 1.00 96.12 106 THR A N 1
ATOM 837 C CA . THR A 1 106 ? -2.407 -3.912 0.901 1.00 96.12 106 THR A CA 1
ATOM 838 C C . THR A 1 106 ? -3.667 -3.678 1.705 1.00 96.12 106 THR A C 1
ATOM 840 O O . THR A 1 106 ? -3.730 -4.061 2.875 1.00 96.12 106 THR A O 1
ATOM 843 N N . ILE A 1 107 ? -4.670 -3.084 1.066 1.00 97.25 107 ILE A N 1
ATOM 844 C CA . ILE A 1 107 ? -5.976 -2.813 1.665 1.00 97.25 107 ILE A CA 1
ATOM 845 C C . ILE A 1 107 ? -7.033 -3.588 0.893 1.00 97.25 107 ILE A C 1
ATOM 847 O O . ILE A 1 107 ? -7.093 -3.510 -0.331 1.00 97.25 107 ILE A O 1
ATOM 851 N N . ALA A 1 108 ? -7.859 -4.347 1.605 1.00 96.44 108 ALA A N 1
ATOM 852 C CA . ALA A 1 108 ? -8.981 -5.072 1.030 1.00 96.44 108 ALA A CA 1
ATOM 853 C C . ALA A 1 108 ? -10.297 -4.436 1.480 1.00 96.44 108 ALA A C 1
ATOM 855 O O . ALA A 1 108 ? -10.574 -4.362 2.677 1.00 96.44 108 ALA A O 1
ATOM 856 N N . TYR A 1 109 ? -11.117 -4.028 0.517 1.00 96.56 109 TYR A N 1
ATOM 857 C CA . TYR A 1 109 ? -12.468 -3.523 0.718 1.00 96.56 109 TYR A CA 1
ATOM 858 C C . TYR A 1 109 ? -13.503 -4.579 0.341 1.00 96.56 109 TYR A C 1
ATOM 860 O O . TYR A 1 109 ? -13.361 -5.283 -0.662 1.00 96.56 109 TYR A O 1
ATOM 868 N N . ASN A 1 110 ? -14.577 -4.659 1.120 1.00 94.94 110 ASN A N 1
ATOM 869 C CA . ASN A 1 110 ? -15.775 -5.402 0.739 1.00 94.94 110 ASN A CA 1
ATOM 870 C C . ASN A 1 110 ? -16.695 -4.564 -0.177 1.00 94.94 110 ASN A C 1
ATOM 872 O O . ASN A 1 110 ? -16.445 -3.391 -0.456 1.00 94.94 110 ASN A O 1
ATOM 876 N N . LYS A 1 111 ? -17.810 -5.161 -0.616 1.00 91.12 111 LYS A N 1
ATOM 877 C CA . LYS A 1 111 ? -18.824 -4.500 -1.462 1.00 91.12 111 LYS A CA 1
ATOM 878 C C . LYS A 1 111 ? -19.545 -3.327 -0.781 1.00 91.12 111 LYS A C 1
ATOM 880 O O . LYS A 1 111 ? -20.189 -2.550 -1.474 1.00 91.12 111 LYS A O 1
ATOM 885 N N . THR A 1 112 ? -19.457 -3.197 0.546 1.00 92.81 112 THR A N 1
ATOM 886 C CA . THR A 1 112 ? -20.001 -2.056 1.304 1.00 92.81 112 THR A CA 1
ATOM 887 C C . THR A 1 112 ? -18.953 -0.971 1.559 1.00 92.81 112 THR A C 1
ATOM 889 O O . THR A 1 112 ? -19.178 -0.077 2.374 1.00 92.81 112 THR A O 1
ATOM 892 N N . GLU A 1 113 ? -17.820 -1.033 0.848 1.00 93.75 113 GLU A N 1
ATOM 893 C CA . GLU A 1 113 ? -16.740 -0.045 0.896 1.00 93.75 113 GLU A CA 1
ATOM 894 C C . GLU A 1 113 ? -16.139 0.119 2.302 1.00 93.75 113 GLU A C 1
ATOM 896 O O . GLU A 1 113 ? -15.729 1.216 2.698 1.00 93.75 113 GLU A O 1
ATOM 901 N N . LYS A 1 114 ? -16.101 -0.980 3.065 1.00 97.00 114 LYS A N 1
ATOM 902 C CA . LYS A 1 114 ? -15.423 -1.084 4.360 1.00 97.00 114 LYS A CA 1
ATOM 903 C C . LYS A 1 114 ? -14.173 -1.942 4.246 1.00 97.00 114 LYS A C 1
ATOM 905 O O . LYS A 1 114 ? -14.159 -2.934 3.513 1.00 97.00 114 LYS A O 1
ATOM 910 N N . ILE A 1 115 ? -13.141 -1.562 4.991 1.00 97.56 115 ILE A N 1
ATOM 911 C CA . ILE A 1 115 ? -11.871 -2.279 5.052 1.00 97.56 115 ILE A CA 1
ATOM 912 C C . ILE A 1 115 ? -12.079 -3.575 5.838 1.00 97.56 115 ILE A C 1
ATOM 914 O O . ILE A 1 115 ? -12.477 -3.553 7.001 1.00 97.56 115 ILE A O 1
ATOM 918 N N . VAL A 1 116 ? -11.784 -4.701 5.198 1.00 96.81 116 VAL A N 1
ATOM 919 C CA . VAL A 1 116 ? -11.806 -6.042 5.804 1.00 96.81 116 VAL A CA 1
ATOM 920 C C . VAL A 1 116 ? -10.402 -6.611 6.004 1.00 96.81 116 VAL A C 1
ATOM 922 O O . VAL A 1 116 ? -10.230 -7.655 6.630 1.00 96.81 116 VAL A O 1
ATOM 925 N N . GLY A 1 117 ? -9.382 -5.936 5.469 1.00 94.88 117 GLY A N 1
ATOM 926 C CA . GLY A 1 117 ? -7.988 -6.322 5.624 1.00 94.88 117 GLY A CA 1
ATOM 927 C C . GLY A 1 117 ? -7.040 -5.155 5.378 1.00 94.88 117 GLY A C 1
ATOM 928 O O . GLY A 1 117 ? -7.225 -4.391 4.434 1.00 94.88 117 GLY A O 1
ATOM 929 N N . LEU A 1 118 ? -6.018 -5.060 6.225 1.00 96.25 118 LEU A N 1
ATOM 930 C CA . LEU A 1 118 ? -4.905 -4.122 6.125 1.00 96.25 118 LEU A CA 1
ATOM 931 C C . LEU A 1 118 ? -3.621 -4.899 6.414 1.00 96.25 118 LEU A C 1
ATOM 933 O O . LEU A 1 118 ? -3.493 -5.505 7.477 1.00 96.25 118 LEU A O 1
ATOM 937 N N . PHE A 1 119 ? -2.687 -4.892 5.469 1.00 94.69 119 PHE A N 1
ATOM 938 C CA . PHE A 1 119 ? -1.449 -5.663 5.560 1.00 94.69 119 PHE A CA 1
ATOM 939 C C . PHE A 1 119 ? -0.255 -4.789 5.204 1.00 94.69 119 PHE A C 1
ATOM 941 O O . PHE A 1 119 ? -0.268 -4.137 4.162 1.00 94.69 119 PHE A O 1
ATOM 948 N N . LEU A 1 120 ? 0.789 -4.811 6.033 1.00 93.81 120 LEU A N 1
ATOM 949 C CA . LEU A 1 120 ? 2.092 -4.267 5.660 1.00 93.81 120 LEU A CA 1
ATOM 950 C C . LEU A 1 120 ? 2.742 -5.233 4.675 1.00 93.81 120 LEU A C 1
ATOM 952 O O . LEU A 1 120 ? 2.889 -6.419 4.971 1.00 93.81 120 LEU A O 1
ATOM 956 N N . GLN A 1 121 ? 3.145 -4.724 3.520 1.00 91.12 121 GLN A N 1
ATOM 957 C CA . GLN A 1 121 ? 3.912 -5.495 2.558 1.00 91.12 121 GLN A CA 1
ATOM 958 C C . GLN A 1 121 ? 5.402 -5.294 2.821 1.00 91.12 121 GLN A C 1
ATOM 960 O O . GLN A 1 121 ? 5.839 -4.156 3.029 1.00 91.12 121 GLN A O 1
ATOM 965 N N . PRO A 1 122 ? 6.213 -6.365 2.808 1.00 79.69 122 PRO A N 1
ATOM 966 C CA . PRO A 1 122 ? 7.649 -6.184 2.749 1.00 79.69 122 PRO A CA 1
ATOM 967 C C . PRO A 1 122 ? 7.964 -5.348 1.513 1.00 79.69 122 PRO A C 1
ATOM 969 O O . PRO A 1 122 ? 7.312 -5.466 0.471 1.00 79.69 122 PRO A O 1
ATOM 972 N N . LYS A 1 123 ? 8.976 -4.495 1.626 1.00 65.00 123 LYS A N 1
ATOM 973 C CA . LYS A 1 123 ? 9.533 -3.874 0.438 1.00 65.00 123 LYS A CA 1
ATOM 974 C C . LYS A 1 123 ? 9.978 -4.979 -0.500 1.00 65.00 123 LYS A C 1
ATOM 976 O O . LYS A 1 123 ? 10.879 -5.744 -0.165 1.00 65.00 123 LYS A O 1
ATOM 981 N N . SER A 1 124 ? 9.349 -5.048 -1.670 1.00 56.16 124 SER A N 1
ATOM 982 C CA . SER A 1 124 ? 10.072 -5.602 -2.805 1.00 56.16 124 SER A CA 1
ATOM 983 C C . SER A 1 124 ? 11.299 -4.713 -2.966 1.00 56.16 124 SER A C 1
ATOM 985 O O . SER A 1 124 ? 11.135 -3.490 -2.908 1.00 56.16 124 SER A O 1
ATOM 987 N N . PRO A 1 125 ? 12.516 -5.269 -3.050 1.00 49.56 125 PRO A N 1
ATOM 988 C CA . PRO A 1 125 ? 13.676 -4.470 -3.381 1.00 49.56 125 PRO A CA 1
ATOM 989 C C . PRO A 1 125 ? 13.404 -3.866 -4.755 1.00 49.56 125 PRO A C 1
ATOM 991 O O . PRO A 1 125 ? 13.603 -4.514 -5.775 1.00 49.56 125 PRO A O 1
ATOM 994 N N . SER A 1 126 ? 12.908 -2.633 -4.783 1.00 50.03 126 SER A N 1
ATOM 995 C CA . SER A 1 126 ? 12.929 -1.792 -5.965 1.00 50.03 126 SER A CA 1
ATOM 996 C C . SER A 1 126 ? 14.382 -1.368 -6.141 1.00 50.03 126 SER A C 1
ATOM 998 O O . SER A 1 126 ? 14.758 -0.230 -5.867 1.00 50.03 126 SER A O 1
ATOM 1000 N N . MET A 1 127 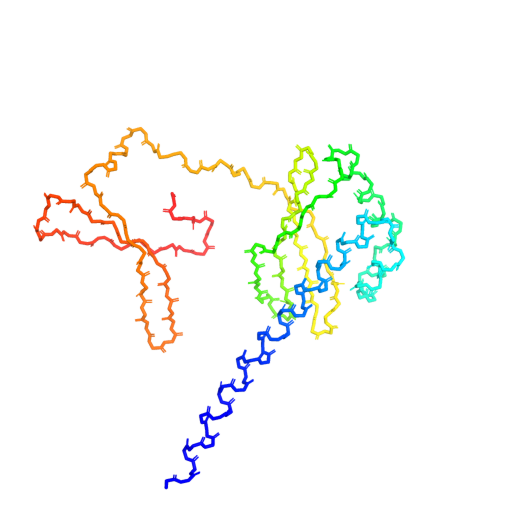? 15.243 -2.319 -6.504 1.00 49.84 127 MET A N 1
ATOM 1001 C CA . MET A 1 127 ? 16.331 -1.937 -7.380 1.00 49.84 127 MET A CA 1
ATOM 1002 C C . MET A 1 127 ? 15.620 -1.530 -8.657 1.00 49.84 127 MET A C 1
ATOM 1004 O O . MET A 1 127 ? 14.991 -2.371 -9.296 1.00 49.84 127 MET A O 1
ATOM 1008 N N . ASP A 1 128 ? 15.667 -0.239 -8.981 1.00 55.25 128 ASP A N 1
ATOM 1009 C CA . ASP A 1 128 ? 15.461 0.176 -10.360 1.00 55.25 128 ASP A CA 1
ATOM 1010 C C . ASP A 1 128 ? 16.275 -0.785 -11.224 1.00 55.25 128 ASP A C 1
ATOM 1012 O O . ASP A 1 128 ? 17.460 -1.003 -10.944 1.00 55.25 128 ASP A O 1
ATOM 1016 N N . TYR A 1 129 ? 15.628 -1.429 -12.193 1.00 66.81 129 TYR A N 1
ATOM 1017 C CA . TYR A 1 129 ? 16.289 -2.416 -13.029 1.00 66.81 129 TYR A CA 1
ATOM 1018 C C . TYR A 1 129 ? 17.566 -1.812 -13.615 1.00 66.81 129 TYR A C 1
ATOM 1020 O O . TYR A 1 129 ? 17.543 -0.862 -14.406 1.00 66.81 129 TYR A O 1
ATOM 1028 N N . ILE A 1 130 ? 18.707 -2.354 -13.195 1.00 72.44 130 ILE A N 1
ATOM 1029 C CA . ILE A 1 130 ? 19.995 -1.961 -13.738 1.00 72.44 130 ILE A CA 1
ATOM 1030 C C . ILE A 1 130 ? 20.190 -2.796 -14.989 1.00 72.44 130 ILE A C 1
ATOM 1032 O O . ILE A 1 130 ? 20.408 -4.006 -14.910 1.00 72.44 130 ILE A O 1
ATOM 1036 N N . LYS A 1 131 ? 20.142 -2.130 -16.146 1.00 79.19 131 LYS A N 1
ATOM 1037 C CA . LYS A 1 131 ? 20.452 -2.776 -17.421 1.00 79.19 131 LYS A CA 1
ATOM 1038 C C . LYS A 1 131 ? 21.788 -3.517 -17.301 1.00 79.19 131 LYS A C 1
ATOM 1040 O O . LYS A 1 131 ? 22.766 -2.933 -16.823 1.00 79.19 131 LYS A O 1
ATOM 1045 N N . PRO A 1 132 ? 21.856 -4.785 -17.732 1.00 81.25 132 PRO A N 1
ATOM 1046 C CA . PRO A 1 132 ? 23.087 -5.549 -17.646 1.00 81.25 132 PRO A CA 1
ATOM 1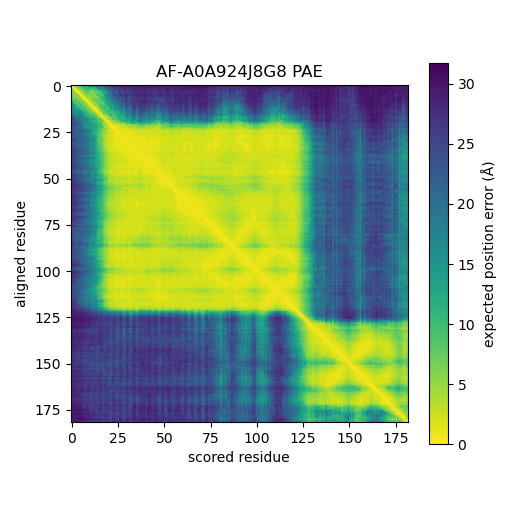047 C C . PRO A 1 132 ? 24.175 -4.884 -18.493 1.00 81.25 132 PRO A C 1
ATOM 1049 O O . PRO A 1 132 ? 23.888 -4.240 -19.501 1.00 81.25 132 PRO A O 1
ATOM 1052 N N . SER A 1 133 ? 25.442 -5.067 -18.121 1.00 88.31 133 SER A N 1
ATOM 1053 C CA . SER A 1 133 ? 26.577 -4.398 -18.780 1.00 88.31 133 SER A CA 1
ATOM 1054 C C . SER A 1 133 ? 26.705 -4.701 -20.278 1.00 88.31 133 SER A C 1
ATOM 1056 O O . SER A 1 133 ? 27.331 -3.937 -21.007 1.00 88.31 133 SER A O 1
ATOM 1058 N N . TYR A 1 134 ? 26.102 -5.795 -20.748 1.00 87.81 134 TYR A N 1
ATOM 1059 C CA . TYR A 1 134 ? 26.061 -6.166 -22.161 1.00 87.81 134 TYR A CA 1
ATOM 1060 C C . TYR A 1 134 ? 24.961 -5.447 -22.966 1.00 87.81 134 TYR A C 1
ATOM 1062 O O . TYR A 1 134 ? 24.941 -5.556 -24.192 1.00 87.81 134 TYR A O 1
ATOM 1070 N N . ALA A 1 135 ? 24.021 -4.750 -22.320 1.00 88.38 135 ALA A N 1
ATOM 1071 C CA . ALA A 1 135 ? 22.895 -4.109 -22.992 1.00 88.38 135 ALA A CA 1
ATOM 1072 C C . ALA A 1 135 ? 23.305 -2.773 -23.639 1.00 88.38 135 ALA A C 1
ATOM 1074 O O . ALA A 1 135 ? 23.206 -1.705 -23.036 1.00 88.38 135 ALA A O 1
ATOM 1075 N N . ASP A 1 136 ? 23.702 -2.819 -24.911 1.00 92.38 136 ASP A N 1
ATOM 1076 C CA . ASP A 1 136 ? 23.970 -1.618 -25.707 1.00 92.38 136 ASP A CA 1
ATOM 1077 C C . ASP A 1 136 ? 22.675 -1.033 -26.304 1.0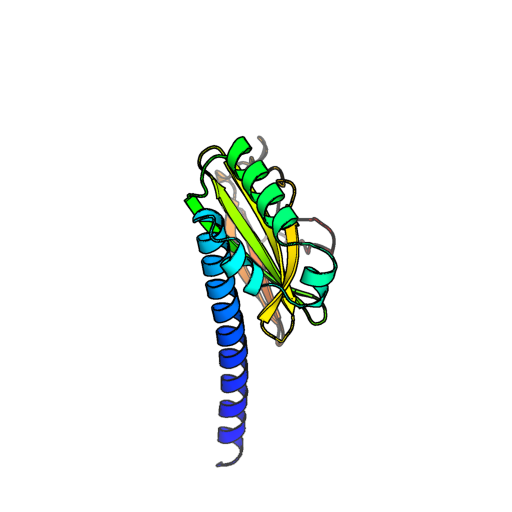0 92.38 136 ASP A C 1
ATOM 1079 O O . ASP A 1 136 ? 22.197 -1.430 -27.371 1.00 92.38 136 ASP A O 1
ATOM 1083 N N . THR A 1 137 ? 22.117 -0.037 -25.612 1.00 90.62 137 THR A N 1
ATOM 1084 C CA . THR A 1 137 ? 20.899 0.689 -26.029 1.00 90.62 137 THR A CA 1
ATOM 1085 C C . THR A 1 137 ? 21.049 1.447 -27.356 1.00 90.62 137 THR A C 1
ATOM 1087 O O . THR A 1 137 ? 20.056 1.868 -27.961 1.00 90.62 137 THR A O 1
ATOM 1090 N N . THR A 1 138 ? 22.269 1.620 -27.875 1.00 93.12 138 THR A N 1
ATOM 1091 C CA . THR A 1 138 ? 22.477 2.262 -29.176 1.00 93.12 138 THR A CA 1
ATOM 1092 C C . THR A 1 138 ? 22.077 1.350 -30.339 1.00 93.12 138 THR A C 1
ATOM 1094 O O . THR A 1 138 ? 21.681 1.867 -31.388 1.00 93.12 138 THR A O 1
ATOM 1097 N N . LEU A 1 139 ? 22.053 0.026 -30.146 1.00 94.06 139 LEU A N 1
ATOM 1098 C CA . LEU A 1 139 ? 21.788 -0.963 -31.200 1.00 94.06 139 LEU A CA 1
ATOM 1099 C C . LEU A 1 139 ? 20.300 -1.199 -31.491 1.00 94.06 139 LEU A C 1
ATOM 1101 O O . LEU A 1 139 ? 19.955 -1.637 -32.592 1.00 94.06 139 LEU A O 1
ATOM 1105 N N . TYR A 1 140 ? 19.414 -0.877 -30.549 1.00 93.81 140 TYR A N 1
ATOM 1106 C CA . TYR A 1 140 ? 17.974 -1.121 -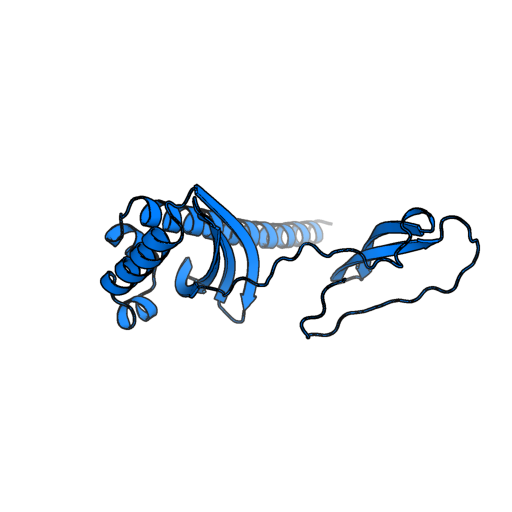30.659 1.00 93.81 140 TYR A CA 1
ATOM 1107 C C . TYR A 1 140 ? 17.136 0.095 -30.245 1.00 93.81 140 TYR A C 1
ATOM 1109 O O . TYR A 1 140 ? 17.646 1.082 -29.710 1.00 93.81 140 TYR A O 1
ATOM 1117 N N . SER A 1 141 ? 15.844 0.048 -30.546 1.00 92.75 141 SER A N 1
ATOM 1118 C CA . SER A 1 141 ? 14.832 0.991 -30.072 1.00 92.7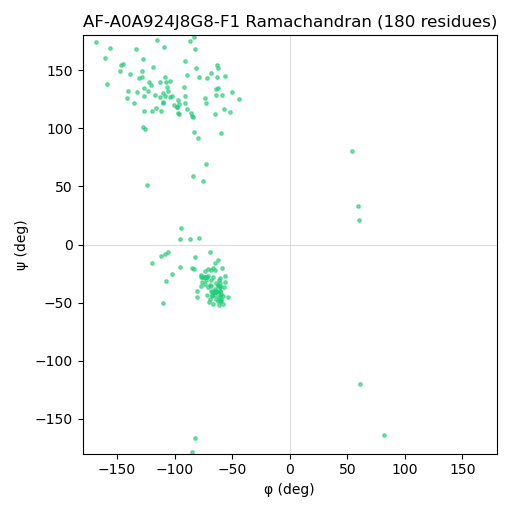5 141 SER A CA 1
ATOM 1119 C C . SER A 1 141 ? 13.666 0.234 -29.462 1.00 92.75 141 SER A C 1
ATOM 1121 O O . SER A 1 141 ? 13.282 -0.813 -29.975 1.00 92.75 141 SER A O 1
ATOM 1123 N N . GLU A 1 142 ? 13.090 0.798 -28.410 1.00 93.31 142 GLU A N 1
ATOM 1124 C CA . GLU A 1 142 ? 11.936 0.245 -27.708 1.00 93.31 142 GLU A CA 1
ATOM 1125 C C . GLU A 1 142 ? 10.732 1.149 -27.926 1.00 93.31 142 GLU A C 1
ATOM 1127 O O . GLU A 1 142 ? 10.848 2.378 -27.937 1.00 93.31 142 GLU A O 1
ATOM 1132 N N . LYS A 1 143 ? 9.567 0.540 -28.125 1.00 92.56 143 LYS A N 1
ATOM 1133 C CA . LYS A 1 143 ? 8.307 1.260 -28.255 1.00 92.56 143 LYS A CA 1
ATOM 1134 C C . LYS A 1 143 ? 7.206 0.503 -27.535 1.00 92.56 143 LYS A C 1
ATOM 1136 O O . LYS A 1 143 ? 7.022 -0.686 -27.778 1.00 92.56 143 LYS A O 1
ATOM 1141 N N . GLU A 1 144 ? 6.429 1.212 -26.725 1.00 91.44 144 GLU A N 1
ATOM 1142 C CA . GLU A 1 144 ? 5.193 0.664 -26.177 1.00 91.44 144 GLU A CA 1
ATOM 1143 C C . GLU A 1 144 ? 4.190 0.383 -27.300 1.00 91.44 144 GLU A C 1
ATOM 1145 O O . GLU A 1 144 ? 3.899 1.232 -28.154 1.00 91.44 144 GLU A O 1
ATOM 1150 N N . ILE A 1 145 ? 3.672 -0.837 -27.306 1.00 91.12 145 ILE A N 1
ATOM 1151 C CA . ILE A 1 145 ? 2.663 -1.312 -28.238 1.00 91.12 145 ILE A CA 1
ATOM 1152 C C . ILE A 1 145 ? 1.487 -1.913 -27.477 1.00 91.12 145 ILE A C 1
ATOM 1154 O O . ILE A 1 145 ? 1.597 -2.339 -26.330 1.00 91.12 145 ILE A O 1
ATOM 1158 N N . TYR A 1 146 ? 0.351 -1.988 -28.164 1.00 89.19 146 TYR A N 1
ATOM 1159 C CA . TYR A 1 146 ? -0.842 -2.645 -27.655 1.00 89.19 146 TYR A CA 1
ATOM 1160 C C . TYR A 1 146 ? -1.232 -3.788 -28.578 1.00 89.19 146 TYR A C 1
ATOM 1162 O O . TYR A 1 146 ? -1.641 -3.565 -29.720 1.00 89.19 146 TYR A O 1
ATOM 1170 N N . VAL A 1 147 ? -1.156 -5.011 -28.068 1.00 87.00 147 VAL A N 1
ATOM 1171 C CA . VAL A 1 147 ? -1.694 -6.189 -28.743 1.00 87.00 147 VAL A CA 1
ATOM 1172 C C . VAL A 1 147 ? -3.177 -6.266 -28.408 1.00 87.00 147 VAL A C 1
ATOM 1174 O O . VAL A 1 147 ? -3.566 -6.501 -27.264 1.00 87.00 147 VAL A O 1
ATOM 1177 N N . THR A 1 148 ? -4.016 -6.005 -29.407 1.00 89.00 148 THR A N 1
ATOM 1178 C CA . THR A 1 148 ? -5.469 -5.922 -29.231 1.00 89.00 148 THR A CA 1
ATOM 1179 C C . THR A 1 148 ? -6.148 -7.107 -29.907 1.00 89.00 148 THR A C 1
ATOM 1181 O O . THR A 1 148 ? -5.893 -7.399 -31.072 1.00 89.00 148 THR A O 1
ATOM 1184 N N . THR A 1 149 ? -7.031 -7.771 -29.170 1.00 87.19 149 THR A N 1
ATOM 1185 C CA . THR A 1 149 ? -7.997 -8.756 -29.676 1.00 87.19 149 THR A CA 1
ATOM 1186 C C . THR A 1 149 ? -9.412 -8.215 -29.469 1.00 87.19 149 THR A C 1
ATOM 1188 O O . THR A 1 149 ? -9.589 -7.178 -28.835 1.00 87.19 149 THR A O 1
ATOM 1191 N N . GLU A 1 150 ? -10.439 -8.927 -29.937 1.00 89.12 150 GLU A N 1
ATOM 1192 C CA . GLU A 1 150 ? -11.838 -8.502 -29.761 1.00 89.12 150 GLU A CA 1
ATOM 1193 C C . GLU A 1 150 ? -12.242 -8.267 -28.293 1.00 89.12 150 GLU A C 1
ATOM 1195 O O . GLU A 1 150 ? -13.143 -7.478 -28.025 1.00 89.12 150 GLU A O 1
ATOM 1200 N N . LYS A 1 151 ? -11.592 -8.949 -27.337 1.00 88.62 151 LYS A N 1
ATOM 1201 C CA . LYS A 1 151 ? -11.973 -8.935 -25.911 1.00 88.62 151 LYS A CA 1
ATOM 1202 C C . LYS A 1 151 ? -10.897 -8.404 -24.967 1.00 88.62 151 LYS A C 1
ATOM 1204 O O . LYS A 1 151 ? -11.206 -8.102 -23.820 1.00 88.62 151 LYS A O 1
ATOM 1209 N N . HIS A 1 152 ? -9.649 -8.315 -25.418 1.00 78.81 152 HIS A N 1
ATOM 1210 C CA . HIS A 1 152 ? -8.517 -7.992 -24.552 1.00 78.81 152 HIS A CA 1
ATOM 1211 C C . HIS A 1 152 ? -7.564 -7.025 -25.235 1.00 78.81 152 HIS A C 1
ATOM 1213 O O . HIS A 1 152 ? -7.345 -7.100 -26.445 1.00 78.81 152 HIS A O 1
ATOM 1219 N N . LYS A 1 153 ? -6.948 -6.168 -24.427 1.00 85.94 153 LYS A N 1
ATOM 1220 C CA . LYS A 1 153 ? -5.883 -5.260 -24.832 1.00 85.94 153 LYS A CA 1
ATOM 1221 C C . LYS A 1 153 ? -4.707 -5.485 -23.891 1.00 85.94 153 LYS A C 1
ATOM 1223 O O . LYS A 1 153 ? -4.840 -5.250 -22.694 1.00 85.94 153 LYS A O 1
ATOM 1228 N N . LEU A 1 154 ? -3.596 -5.967 -24.432 1.00 82.44 154 LEU A N 1
ATOM 1229 C CA . LEU A 1 154 ? -2.371 -6.229 -23.687 1.00 82.44 154 LEU A CA 1
ATOM 1230 C C . LEU A 1 154 ? -1.324 -5.183 -24.064 1.00 82.44 154 LEU A C 1
ATOM 1232 O O . LEU A 1 154 ? -1.071 -4.965 -25.249 1.00 82.44 154 LEU A O 1
ATOM 1236 N N . VAL A 1 155 ? -0.744 -4.527 -23.063 1.00 87.12 155 VAL A N 1
ATOM 1237 C CA . VAL A 1 155 ? 0.417 -3.650 -23.248 1.00 87.12 155 VAL A CA 1
ATOM 1238 C C . VAL A 1 155 ? 1.681 -4.501 -23.372 1.00 87.12 155 VAL A C 1
ATOM 1240 O O . VAL A 1 155 ? 1.796 -5.538 -22.722 1.00 87.12 155 VAL A O 1
ATOM 1243 N N . GLY A 1 156 ? 2.619 -4.081 -24.212 1.00 87.06 156 GLY A N 1
ATOM 1244 C CA . GLY A 1 156 ? 3.937 -4.699 -24.319 1.00 87.06 156 GLY A CA 1
ATOM 1245 C C . GLY A 1 156 ? 4.973 -3.729 -24.874 1.00 87.06 156 GLY A C 1
ATOM 1246 O O . GLY A 1 156 ? 4.624 -2.665 -25.387 1.00 87.06 156 GLY A O 1
ATOM 1247 N N . ILE A 1 157 ? 6.246 -4.108 -24.804 1.00 90.62 157 ILE A N 1
ATOM 1248 C CA . ILE A 1 157 ? 7.352 -3.374 -25.424 1.00 90.62 157 ILE A CA 1
ATOM 1249 C C . ILE A 1 157 ? 7.797 -4.109 -26.687 1.00 90.62 157 ILE A C 1
ATOM 1251 O O . ILE A 1 157 ? 8.087 -5.303 -26.669 1.00 90.62 157 ILE A O 1
ATOM 1255 N N . LEU A 1 158 ? 7.847 -3.383 -27.803 1.00 91.56 158 LEU A N 1
ATOM 1256 C CA . LEU A 1 158 ? 8.446 -3.843 -29.046 1.00 91.56 158 LEU A CA 1
ATOM 1257 C C . LEU A 1 158 ? 9.881 -3.325 -29.135 1.00 91.56 158 LEU A C 1
ATOM 1259 O O . LEU A 1 158 ? 10.096 -2.127 -29.329 1.00 91.56 158 LEU A O 1
ATOM 1263 N N . THR A 1 159 ? 10.842 -4.241 -29.055 1.00 92.06 159 THR A N 1
ATOM 1264 C CA . THR A 1 159 ? 12.270 -3.950 -29.217 1.00 92.06 159 THR A CA 1
ATOM 1265 C C . THR A 1 159 ? 12.709 -4.284 -30.639 1.00 92.06 159 THR A C 1
ATOM 1267 O O . THR A 1 159 ? 12.623 -5.432 -31.074 1.00 92.06 159 THR A O 1
ATOM 1270 N N . THR A 1 160 ? 13.181 -3.286 -31.386 1.00 92.88 160 THR A N 1
ATOM 1271 C CA . THR A 1 160 ? 13.610 -3.443 -32.785 1.00 92.88 160 THR A CA 1
ATOM 1272 C C . THR A 1 160 ? 15.072 -3.053 -32.981 1.00 92.88 160 THR A C 1
ATOM 1274 O O . THR A 1 160 ? 15.485 -2.004 -32.481 1.00 92.88 160 THR A O 1
ATOM 1277 N N . PRO A 1 161 ? 15.864 -3.817 -33.754 1.00 93.94 161 PRO A N 1
ATOM 1278 C CA . PRO A 1 161 ? 17.216 -3.409 -34.125 1.00 93.94 161 PRO A CA 1
ATOM 1279 C C . PRO A 1 161 ? 17.182 -2.140 -34.989 1.00 93.94 161 PRO A C 1
ATOM 1281 O O . PRO A 1 161 ? 16.425 -2.057 -35.954 1.00 93.94 161 PRO A O 1
ATOM 1284 N N . LYS A 1 162 ? 18.039 -1.154 -34.692 1.00 93.50 162 LYS A N 1
ATOM 1285 C CA . LYS A 1 162 ? 18.101 0.102 -35.467 1.00 93.50 162 LYS A CA 1
ATOM 1286 C C . LYS A 1 162 ? 18.691 -0.083 -36.868 1.00 93.50 162 LYS A C 1
ATOM 1288 O O . LYS A 1 162 ? 18.416 0.712 -37.760 1.00 93.50 162 LYS A O 1
ATOM 1293 N N . LYS A 1 163 ? 19.548 -1.093 -37.049 1.00 87.88 163 LYS A N 1
ATOM 1294 C CA . LYS A 1 163 ? 20.323 -1.339 -38.278 1.00 87.88 163 LYS A CA 1
ATOM 1295 C C . LYS A 1 163 ? 20.080 -2.745 -38.833 1.00 87.88 163 LYS A C 1
ATOM 1297 O O . LYS A 1 163 ? 21.028 -3.484 -39.078 1.00 87.88 163 LYS A O 1
ATOM 1302 N N . ALA A 1 164 ? 18.819 -3.130 -39.010 1.00 88.88 164 ALA A N 1
ATOM 1303 C CA . ALA A 1 164 ? 18.458 -4.349 -39.727 1.00 88.88 164 ALA A CA 1
ATOM 1304 C C . ALA A 1 164 ? 17.123 -4.178 -40.458 1.00 88.88 164 ALA A C 1
ATOM 1306 O O . ALA A 1 164 ? 16.238 -3.456 -40.006 1.00 88.88 164 ALA A O 1
ATOM 1307 N N . VAL A 1 165 ? 16.981 -4.879 -41.578 1.00 85.56 165 VAL A N 1
ATOM 1308 C CA . VAL A 1 165 ? 15.728 -5.022 -42.325 1.00 85.56 165 VAL A CA 1
ATOM 1309 C C . VAL A 1 165 ? 15.414 -6.514 -42.429 1.00 85.56 165 VAL A C 1
ATOM 1311 O O . VAL A 1 165 ? 16.335 -7.302 -42.618 1.00 85.56 165 VAL A O 1
ATOM 1314 N N . ASN A 1 166 ? 14.142 -6.902 -42.279 1.00 88.25 166 ASN A N 1
ATOM 1315 C CA . ASN A 1 166 ? 13.668 -8.298 -42.282 1.00 88.25 166 ASN A CA 1
ATOM 1316 C C . ASN A 1 166 ? 14.382 -9.217 -41.270 1.00 88.25 166 ASN A C 1
ATOM 1318 O O . ASN A 1 166 ? 15.257 -10.003 -41.623 1.00 88.25 166 ASN A O 1
ATOM 1322 N N . TYR A 1 167 ? 13.967 -9.146 -40.006 1.00 90.44 167 TYR A N 1
ATOM 1323 C CA . TYR A 1 167 ? 14.491 -9.961 -38.906 1.00 90.44 167 TYR A CA 1
ATOM 1324 C C . TYR A 1 167 ? 13.391 -10.841 -38.290 1.00 90.44 167 TYR A C 1
ATOM 1326 O O . TYR A 1 167 ? 12.211 -10.482 -38.357 1.00 90.44 167 TYR A O 1
ATOM 1334 N N . PRO A 1 168 ? 13.749 -11.996 -37.696 1.00 90.50 168 PRO A N 1
ATOM 1335 C CA . PRO A 1 168 ? 12.787 -12.833 -36.990 1.00 90.50 168 PRO A CA 1
ATOM 1336 C C . PRO A 1 168 ? 12.212 -12.090 -35.779 1.00 90.50 168 PRO A C 1
ATOM 1338 O O . PRO A 1 168 ? 12.917 -11.342 -35.101 1.00 90.50 168 PRO A O 1
ATOM 1341 N N . LEU A 1 169 ? 10.928 -12.319 -35.505 1.00 90.56 169 LEU A N 1
ATOM 1342 C CA . LEU A 1 169 ? 10.245 -11.782 -34.334 1.00 90.56 169 LEU A CA 1
ATOM 1343 C C . LEU A 1 169 ? 10.112 -12.877 -33.277 1.00 90.56 169 LEU A C 1
ATOM 1345 O O . LEU A 1 169 ? 9.596 -13.958 -33.560 1.00 90.56 169 LEU A O 1
ATOM 1349 N N . VAL A 1 170 ? 10.545 -12.572 -32.058 1.00 91.00 170 VAL A N 1
ATOM 1350 C CA . VAL A 1 170 ? 10.314 -13.408 -30.878 1.00 91.00 170 VAL A CA 1
ATOM 1351 C C . VAL A 1 170 ? 9.252 -12.727 -30.026 1.00 91.00 170 VAL A C 1
ATOM 1353 O O . VAL A 1 170 ? 9.332 -11.526 -29.780 1.00 91.00 170 VAL A O 1
ATOM 1356 N N . VAL A 1 171 ? 8.254 -13.494 -29.589 1.00 88.88 171 VAL A N 1
ATOM 1357 C CA . VAL A 1 171 ? 7.197 -13.013 -28.696 1.00 88.88 171 VAL A CA 1
ATOM 1358 C C . VAL A 1 171 ? 7.364 -13.707 -27.353 1.00 88.88 171 VAL A C 1
ATOM 1360 O O . VAL A 1 171 ? 7.222 -14.925 -27.262 1.00 88.88 171 VAL A O 1
ATOM 1363 N N . LEU A 1 172 ? 7.672 -12.925 -26.321 1.00 84.31 172 LEU A N 1
ATOM 1364 C CA . LEU A 1 172 ? 7.731 -13.391 -24.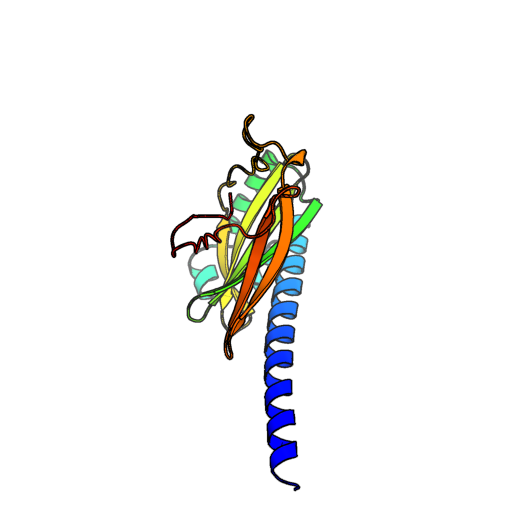942 1.00 84.31 172 LEU A CA 1
ATOM 1365 C C . LEU A 1 172 ? 6.397 -13.070 -24.270 1.00 84.31 172 LEU A C 1
ATOM 1367 O O . LEU A 1 172 ? 5.981 -11.915 -24.217 1.00 84.31 172 LEU A O 1
ATOM 1371 N N . VAL A 1 173 ? 5.714 -14.105 -23.788 1.00 82.31 173 VAL A N 1
ATOM 1372 C CA . VAL A 1 173 ? 4.461 -13.975 -23.039 1.00 82.31 173 VAL A CA 1
ATOM 1373 C C . VAL A 1 173 ? 4.722 -14.507 -21.642 1.00 82.31 173 VAL A C 1
ATOM 1375 O O . VAL A 1 173 ? 5.062 -15.681 -21.484 1.00 82.31 173 VAL A O 1
ATOM 1378 N N . HIS A 1 174 ? 4.597 -13.646 -20.635 1.00 68.38 174 HIS A N 1
ATOM 1379 C CA . HIS A 1 174 ? 4.796 -14.062 -19.254 1.00 68.38 174 HIS A CA 1
ATOM 1380 C C . HIS A 1 174 ? 3.670 -15.012 -18.806 1.00 68.38 174 HIS A C 1
ATOM 1382 O O . HIS A 1 174 ? 2.524 -14.922 -19.253 1.00 68.38 174 HIS A O 1
ATOM 1388 N N . GLY A 1 175 ? 4.004 -15.948 -17.916 1.00 66.88 175 GLY A N 1
ATOM 1389 C CA . GLY A 1 175 ? 3.026 -16.818 -17.259 1.00 66.88 175 GLY A CA 1
ATOM 1390 C C . GLY A 1 175 ? 2.356 -16.141 -16.057 1.00 66.88 175 GLY A C 1
ATOM 1391 O O . GLY A 1 175 ? 2.493 -14.942 -15.835 1.00 66.88 175 GLY A O 1
ATOM 1392 N N . SER A 1 176 ? 1.665 -16.928 -15.229 1.00 61.69 176 SER A N 1
ATOM 1393 C CA . SER A 1 176 ? 1.049 -16.470 -13.971 1.00 61.69 176 SER A CA 1
ATOM 1394 C C . SER A 1 176 ? 2.033 -16.325 -12.796 1.00 61.69 176 SER A C 1
ATOM 1396 O O . SER A 1 176 ? 1.600 -16.130 -11.662 1.00 61.69 176 SER A O 1
ATOM 1398 N N . GLY A 1 177 ? 3.334 -16.513 -13.036 1.00 57.03 177 GLY A N 1
ATOM 1399 C CA . GLY A 1 177 ? 4.391 -16.394 -12.029 1.00 57.03 177 GLY A CA 1
ATOM 1400 C C . GLY A 1 177 ? 4.909 -14.957 -11.881 1.00 57.03 177 GLY A C 1
ATOM 1401 O O . GLY A 1 177 ? 4.500 -14.088 -12.648 1.00 57.03 177 GLY A O 1
ATOM 1402 N N . PRO A 1 178 ? 5.816 -14.702 -10.921 1.00 47.41 178 PRO A N 1
ATOM 1403 C CA . PRO A 1 178 ? 6.431 -13.393 -10.693 1.00 47.41 178 PRO A CA 1
ATOM 1404 C C . PRO A 1 178 ? 7.501 -13.086 -11.758 1.00 47.41 178 PRO A C 1
ATOM 1406 O O . PRO A 1 178 ? 8.656 -12.850 -11.430 1.00 47.41 178 PRO A O 1
ATOM 1409 N N . SER A 1 179 ? 7.122 -13.162 -13.033 1.00 56.12 179 SER A N 1
ATOM 1410 C CA . SER A 1 179 ? 7.926 -12.672 -14.149 1.00 56.12 179 SER A CA 1
ATOM 1411 C C . SER A 1 179 ? 7.421 -11.287 -14.510 1.00 56.12 179 SER A C 1
ATOM 1413 O O . SER A 1 179 ? 6.278 -11.137 -14.948 1.00 56.12 179 SER A O 1
ATOM 1415 N N . ASP A 1 180 ? 8.258 -10.290 -14.291 1.00 57.94 180 ASP A N 1
ATOM 1416 C CA . ASP A 1 180 ? 8.128 -8.971 -14.883 1.00 57.94 180 ASP A CA 1
ATOM 1417 C C . ASP A 1 180 ? 8.780 -8.956 -16.276 1.00 57.94 180 ASP A C 1
ATOM 1419 O O . ASP A 1 180 ? 9.174 -9.985 -16.826 1.00 57.94 180 ASP A O 1
ATOM 1423 N N . MET A 1 181 ? 8.752 -7.792 -16.916 1.00 59.91 181 MET A N 1
ATOM 1424 C CA . MET A 1 181 ? 9.268 -7.566 -18.268 1.00 59.91 181 MET A CA 1
ATOM 1425 C C . MET A 1 181 ? 10.805 -7.655 -18.352 1.00 59.91 181 MET A C 1
ATOM 1427 O O . MET A 1 181 ? 11.347 -7.612 -19.458 1.00 59.91 181 MET A O 1
ATOM 1431 N N . ASP A 1 182 ? 11.472 -7.787 -17.205 1.00 57.34 182 ASP A N 1
ATOM 1432 C CA . ASP A 1 182 ? 12.894 -7.521 -16.990 1.00 57.34 182 ASP A CA 1
ATOM 1433 C C . ASP A 1 182 ? 13.741 -8.791 -16.766 1.00 57.34 182 ASP A C 1
ATOM 1435 O O . ASP A 1 182 ? 13.217 -9.818 -16.272 1.00 57.34 182 ASP A O 1
#

Foldseek 3Di:
DPPVVVVVVVVVVVVVVVVVVVVVLVVLVQVLVVCLLVVVLVVSVVLADPLQCVPAPSVNVNVVSVVCCVVQNGWDDKDFPDWDDDPQWIKTWMWTHHPRGIWIWIFIAGPVSGTHDIDTDDDPPPPPDDPPPPDDPVQWDKDWDWDDDPVDTDIDIDIGGPPDDDDDDDDDDDDPDPDDPD

Mean predicted aligned error: 14.02 Å

pLDDT: mean 83.8, std 16.83, range [39.03, 98.0]